Protein 5ZYQ (pdb70)

Solvent-accessible surface area: 15005 Å² total; per-residue (Å²): 175,34,49,37,92,0,67,45,140,145,77,147,107,59,71,104,14,61,32,91,119,25,43,120,7,92,103,0,22,68,58,0,109,128,37,95,5,57,5,73,15,0,10,44,0,0,21,11,0,44,84,46,58,80,36,129,39,0,25,90,0,0,37,8,3,95,141,51,8,37,74,123,44,206,84,47,66,96,26,37,1,32,2,12,4,4,0,0,7,13,15,9,45,43,1,106,145,54,192,74,120,107,72,59,113,89,25,44,53,72,0,55,104,6,2,61,89,0,33,158,61,59,113,145,17,53,52,0,14,10,2,48,0,15,36,7,46,50,150,51,134,97,43,104,87,0,31,64,30,0,89,86,0,26,111,106,34,78,83,26,6,15,0,4,1,0,24,0,8,2,14,13,60,106,141,77,36,186,20,0,8,57,58,0,28,74,0,0,123,35,2,25,49,7,35,9,45,0,4,2,0,0,0,3,0,1,22,41,41,107,104,93,97,36,0,107,52,0,1,40,23,0,36,124,79,49,75,138,9,98,13,0,92,63,0,46,67,20,52,138,109,149,162,114,110,102,59,12,55,134,39,23,59,108,49,1,17,9,68,21,36,31,10,27,87,44,36,25,172,80,70,118,123,71,133,33,62,95,40,2,87,99,0,21,147

GO terms:
  GO:0005737 cytoplasm (C, IDA)
  GO:0016020 membrane (C, IDA)
  GO:0034504 protein localization to nucleus (P, IMP)
  GO:0000993 RNA polymerase II complex binding (F, IDA)
  GO:0045638 negative regulation of myeloid cell differentiation (P, IDA)
  GO:0016593 Cdc73/Paf1 complex (C, IDA)
  GO:1902808 positive regulation of cell cycle G1/S phase transition (P, IMP)
  GO:0005654 nucleoplasm (C, TAS)
  GO:0005515 protein binding (F, IPI)
  GO:0001650 fibrillar center (C, IDA)
  GO:0005654 nucleoplasm (C, IDA)
  GO:0006368 transcription elongation by RNA polymerase II (P, IDA)
  GO:0005634 nucleus (C, IDA)
  GO:0045944 positive regulation of transcription by RNA polymerase II (P, IDA)
  GO:0005634 nucleus (C, EXP)
  GO:0031124 mRNA 3'-end processing (P, IMP)

Radius of gyration: 20.61 Å; Cα contacts (8 Å, |Δi|>4): 390; chains: 1; bounding box: 38×62×50 Å

B-factor: mean 55.19, std 25.37, range [14.89, 155.93]

Foldseek 3Di:
DDWDWFDAAPDPDTDIDDLVRHDDLVVVLVRCQNRLAALVRLQVSLLSCVVVVVNVSNLVSLVSCVPRHHQPDPPSLVSLLLSLLLNLQVLLVVLVPDDPPVSSVVSNVSSVVSLVVNCVRPVLDLLSLLSVLVNLVSDDVCLVVSLVSLVVSCVVVVLPLSSLLSNLLSCVVVPVLVSSLVSLLSSCQSAVQAALCSLLSNLLSCVSVPVLPVNLLSLVSSCVRPVVQVLSVVSNVCSVPAVSNVVSVPSQDSSSSDDRDSNNPPNRDHDVPDDRDVSSVVSND

Sequence (285 aa):
RGSIEIPLRDTDEVIELDFDQLPEGDEVISILKQEHTQLHIWIALALEYYKQGKTEEFVKLLEAARIDGNLDYRDHEKDQMTCLDTLAAYYVQQARKEKNKDNKKDLITQATLLYTMADKIIMYDQNHLLGRACFCLLEGDKMDQADAQFHFVLNQSPNNIPALLGKACISFNKKDYRGALAYYKKALRTNPGCPAEVRLGMGHCFVKLNKLEKARLAFSRALELNSKCVGALVGLAVLELNEKQHKHDLLTEPDLGVTIDLINPDTYRIDPNVLLDPADEKLLE

Structure (mmCIF, N/CA/C/O backbone):
data_5ZYQ
#
_entry.id   5ZYQ
#
_cell.length_a   82.415
_cell.length_b   82.415
_cell.length_c   145.660
_cell.angle_alpha   90.00
_cell.angle_beta   90.00
_cell.angle_gamma   120.00
#
_symmetry.space_group_name_H-M   'P 31 1 2'
#
loop_
_entity.id
_entity.type
_entity.pdbx_description
1 polymer 'RNA polymerase-associated protein CTR9 homolog,RNA polymerase II-associated factor 1 homolog'
2 water water
#
loop_
_atom_site.group_PDB
_atom_site.id
_atom_site.type_symbol
_atom_site.label_atom_id
_atom_site.label_alt_id
_atom_site.label_comp_id
_atom_site.label_asym_id
_atom_site.label_entity_id
_atom_site.label_seq_id
_atom_site.pdbx_PDB_ins_code
_atom_site.Cartn_x
_atom_site.Cartn_y
_atom_site.Cartn_z
_atom_site.occupancy
_atom_site.B_iso_or_equiv
_atom_site.auth_seq_id
_atom_site.auth_comp_id
_atom_site.auth_asym_id
_atom_site.auth_atom_id
_atom_site.pdbx_PDB_model_num
ATOM 1 N N . ARG A 1 3 ? 30.158 47.345 82.262 1.00 94.98 3 ARG A N 1
ATOM 2 C CA . ARG A 1 3 ? 28.968 46.506 82.121 1.00 98.47 3 ARG A CA 1
ATOM 3 C C . ARG A 1 3 ? 27.668 47.297 82.320 1.00 103.66 3 ARG A C 1
ATOM 4 O O . ARG A 1 3 ? 26.655 47.019 81.674 1.00 105.64 3 ARG A O 1
ATOM 12 N N . GLY A 1 4 ? 27.691 48.279 83.204 1.00 100.96 4 GLY A N 1
ATOM 13 C CA . GLY A 1 4 ? 26.557 49.165 83.399 1.00 87.53 4 GLY A CA 1
ATOM 14 C C . GLY A 1 4 ? 26.329 49.479 84.867 1.00 83.16 4 GLY A C 1
ATOM 15 O O . GLY A 1 4 ? 26.841 48.812 85.767 1.00 80.66 4 GLY A O 1
ATOM 16 N N . SER A 1 5 ? 25.537 50.525 85.111 1.00 79.09 5 SER A N 1
ATOM 17 C CA . SER A 1 5 ? 25.158 50.906 86.464 1.00 75.43 5 SER A CA 1
ATOM 18 C C . SER A 1 5 ? 23.755 51.508 86.438 1.00 73.69 5 SER A C 1
ATOM 19 O O . SER A 1 5 ? 23.208 51.820 85.375 1.00 67.79 5 SER A O 1
ATOM 22 N N . ILE A 1 6 ? 23.173 51.660 87.630 1.00 69.78 6 ILE A N 1
ATOM 23 C CA . ILE A 1 6 ? 21.836 52.219 87.796 1.00 67.42 6 ILE A CA 1
ATOM 24 C C . ILE A 1 6 ? 21.903 53.342 88.823 1.00 60.01 6 ILE A C 1
ATOM 25 O O . ILE A 1 6 ? 22.704 53.309 89.763 1.00 58.62 6 ILE A O 1
ATOM 30 N N . GLU A 1 7 ? 21.067 54.353 88.627 1.00 58.34 7 GLU A N 1
ATOM 31 C CA . GLU A 1 7 ? 20.994 55.484 89.536 1.00 64.44 7 GLU A CA 1
ATOM 32 C C . GLU A 1 7 ? 19.825 55.287 90.491 1.00 68.19 7 GLU A C 1
ATOM 33 O O . GLU A 1 7 ? 18.703 55.006 90.060 1.00 70.27 7 GLU A O 1
ATOM 39 N N . ILE A 1 8 ? 20.090 55.429 91.784 1.00 64.34 8 ILE A N 1
ATOM 40 C CA . ILE A 1 8 ? 19.040 55.369 92.796 1.00 49.15 8 ILE A CA 1
ATOM 41 C C . ILE A 1 8 ? 18.875 56.751 93.420 1.00 47.73 8 ILE A C 1
ATOM 42 O O . ILE A 1 8 ? 19.715 57.161 94.235 1.00 58.22 8 ILE A O 1
ATOM 47 N N . PRO A 1 9 ? 17.832 57.496 93.060 1.00 39.69 9 PRO A N 1
ATOM 48 C CA . PRO A 1 9 ? 17.606 58.806 93.681 1.00 47.53 9 PRO A CA 1
ATOM 49 C C . PRO A 1 9 ? 17.518 58.675 95.188 1.00 56.71 9 PRO A C 1
ATOM 50 O O . PRO A 1 9 ? 16.795 57.826 95.721 1.00 69.23 9 PRO A O 1
ATOM 54 N N . LEU A 1 10 ? 18.297 59.495 95.871 1.00 52.10 10 LEU A N 1
ATOM 55 C CA . LEU A 1 10 ? 18.194 59.588 97.311 1.00 49.60 10 LEU A CA 1
ATOM 56 C C . LEU A 1 10 ? 17.054 60.524 97.643 1.00 60.85 10 LEU A C 1
ATOM 57 O O . LEU A 1 10 ? 16.949 61.618 97.080 1.00 65.56 10 LEU A O 1
ATOM 62 N N . ARG A 1 11 ? 16.194 60.082 98.546 1.00 61.86 11 ARG A N 1
ATOM 63 C CA . ARG A 1 11 ? 14.960 60.797 98.825 1.00 57.16 11 ARG A CA 1
ATOM 64 C C . ARG A 1 11 ? 15.264 62.143 99.485 1.00 55.55 11 ARG A C 1
ATOM 65 O O . ARG A 1 11 ? 16.234 62.277 100.246 1.00 45.83 11 ARG A O 1
ATOM 73 N N . ASP A 1 12 ? 14.434 63.150 99.175 1.00 63.48 12 ASP A N 1
ATOM 74 C CA . ASP A 1 12 ? 14.557 64.504 99.745 1.00 75.31 12 ASP A CA 1
ATOM 75 C C . ASP A 1 12 ? 15.923 65.123 99.441 1.00 73.96 12 ASP A C 1
ATOM 76 O O . ASP A 1 12 ? 16.539 65.765 100.294 1.00 69.54 12 ASP A O 1
ATOM 81 N N . THR A 1 13 ? 16.402 64.928 98.214 1.00 79.58 13 THR A N 1
ATOM 82 C CA . THR A 1 13 ? 17.739 65.360 97.825 1.00 79.31 13 THR A CA 1
ATOM 83 C C . THR A 1 13 ? 17.764 65.511 96.312 1.00 84.73 13 THR A C 1
ATOM 84 O O . THR A 1 13 ? 16.860 65.056 95.606 1.00 84.14 13 THR A O 1
ATOM 88 N N . ASP A 1 14 ? 18.800 66.187 95.829 1.00 96.44 14 ASP A N 1
ATOM 89 C CA . ASP A 1 14 ? 19.144 66.217 94.420 1.00 102.63 14 ASP A CA 1
ATOM 90 C C . ASP A 1 14 ? 20.304 65.282 94.088 1.00 98.10 14 ASP A C 1
ATOM 91 O O . ASP A 1 14 ? 20.821 65.331 92.968 1.00 110.49 14 ASP A O 1
ATOM 96 N N . GLU A 1 15 ? 20.726 64.435 95.033 1.00 80.05 15 GLU A N 1
ATOM 97 C CA . GLU A 1 15 ? 21.787 63.466 94.795 1.00 64.74 15 GLU A CA 1
ATOM 98 C C . GLU A 1 15 ? 21.226 62.117 94.342 1.00 63.66 15 GLU A C 1
ATOM 99 O O . GLU A 1 15 ? 20.012 61.924 94.201 1.00 60.72 15 GLU A O 1
ATOM 105 N N . VAL A 1 16 ? 22.142 61.159 94.176 1.00 54.64 16 VAL A N 1
ATOM 106 C CA . VAL A 1 16 ? 21.859 59.833 93.631 1.00 51.02 16 VAL A CA 1
ATOM 107 C C . VAL A 1 16 ? 23.037 58.942 94.002 1.00 64.10 16 VAL A C 1
ATOM 108 O O . VAL A 1 16 ? 24.178 59.403 94.068 1.00 70.33 16 VAL A O 1
ATOM 112 N N . ILE A 1 17 ? 22.762 57.662 94.244 1.00 66.83 17 ILE A N 1
ATOM 113 C CA . ILE A 1 17 ? 23.809 56.668 94.457 1.00 70.63 17 ILE A CA 1
ATOM 114 C C . ILE A 1 17 ? 23.797 55.682 93.294 1.00 80.24 17 ILE A C 1
ATOM 115 O O . ILE A 1 17 ? 22.750 55.118 92.951 1.00 84.61 17 ILE A O 1
ATOM 120 N N . GLU A 1 18 ? 24.960 55.493 92.675 1.00 79.56 18 GLU A N 1
ATOM 121 C CA . GLU A 1 18 ? 25.109 54.572 91.558 1.00 81.31 18 GLU A CA 1
ATOM 122 C C . GLU A 1 18 ? 25.522 53.205 92.081 1.00 83.07 18 GLU A C 1
ATOM 123 O O . GLU A 1 18 ? 26.413 53.103 92.931 1.00 92.73 18 GLU A O 1
ATOM 129 N N . LEU A 1 19 ? 24.879 52.159 91.573 1.00 76.81 19 LEU A N 1
ATOM 130 C CA . LEU A 1 19 ? 25.292 50.787 91.835 1.00 72.24 19 LEU A CA 1
ATOM 131 C C . LEU A 1 19 ? 25.929 50.250 90.569 1.00 79.61 19 LEU A C 1
ATOM 132 O O . LEU A 1 19 ? 25.298 50.267 89.509 1.00 81.98 19 LEU A O 1
ATOM 137 N N . ASP A 1 20 ? 27.165 49.778 90.671 1.00 79.71 20 ASP A N 1
ATOM 138 C CA . ASP A 1 20 ? 27.816 49.202 89.507 1.00 85.57 20 ASP A CA 1
ATOM 139 C C . ASP A 1 20 ? 27.401 47.742 89.371 1.00 78.98 20 ASP A C 1
ATOM 140 O O . ASP A 1 20 ? 27.465 46.978 90.339 1.00 72.89 20 ASP A O 1
ATOM 145 N N . PHE A 1 21 ? 26.962 47.363 88.165 1.00 78.68 21 PHE A N 1
ATOM 146 C CA . PHE A 1 21 ? 26.411 46.024 87.959 1.00 80.45 21 PHE A CA 1
ATOM 147 C C . PHE A 1 21 ? 27.453 44.943 88.204 1.00 88.31 21 PHE A C 1
ATOM 148 O O . PHE A 1 21 ? 27.106 43.825 88.604 1.00 91.16 21 PHE A O 1
ATOM 156 N N . ASP A 1 22 ? 28.726 45.248 87.962 1.00 98.91 22 ASP A N 1
ATOM 157 C CA . ASP A 1 22 ? 29.801 44.325 88.299 1.00 100.85 22 ASP A CA 1
ATOM 158 C C . ASP A 1 22 ? 30.085 44.304 89.795 1.00 103.43 22 ASP A C 1
ATOM 159 O O . ASP A 1 22 ? 30.776 43.395 90.273 1.00 104.05 22 ASP A O 1
ATOM 164 N N . GLN A 1 23 ? 29.548 45.278 90.532 1.00 105.73 23 GLN A N 1
ATOM 165 C CA . GLN A 1 23 ? 29.702 45.417 91.977 1.00 106.83 23 GLN A CA 1
ATOM 166 C C . GLN A 1 23 ? 28.365 45.256 92.696 1.00 94.36 23 GLN A C 1
ATOM 167 O O . GLN A 1 23 ? 28.042 46.028 93.602 1.00 91.78 23 GLN A O 1
ATOM 173 N N . LEU A 1 24 ? 27.562 44.276 92.303 1.00 86.84 24 LEU A N 1
ATOM 174 C CA . LEU A 1 24 ? 26.193 44.221 92.818 1.00 80.28 24 LEU A CA 1
ATOM 175 C C . LEU A 1 24 ? 26.190 43.835 94.287 1.00 70.08 24 LEU A C 1
ATOM 176 O O . LEU A 1 24 ? 26.628 42.729 94.630 1.00 66.53 24 LEU A O 1
ATOM 181 N N . PRO A 1 25 ? 25.693 44.695 95.175 1.00 71.27 25 PRO A N 1
ATOM 182 C CA . PRO A 1 25 ? 25.721 44.405 96.617 1.00 63.09 25 PRO A CA 1
ATOM 183 C C . PRO A 1 25 ? 24.903 43.171 96.978 1.00 66.97 25 PRO A C 1
ATOM 184 O O . PRO A 1 25 ? 24.225 42.549 96.157 1.00 69.03 25 PRO A O 1
ATOM 188 N N . GLU A 1 26 ? 24.983 42.806 98.249 1.00 72.32 26 GLU A N 1
ATOM 189 C CA . GLU A 1 26 ? 24.152 41.719 98.724 1.00 75.34 26 GLU A CA 1
ATOM 190 C C . GLU A 1 26 ? 22.699 42.078 98.485 1.00 73.44 26 GLU A C 1
ATOM 191 O O . GLU A 1 26 ? 22.280 43.218 98.719 1.00 66.88 26 GLU A O 1
ATOM 197 N N . GLY A 1 27 ? 21.946 41.109 97.967 1.00 77.28 27 GLY A N 1
ATOM 198 C CA . GLY A 1 27 ? 20.553 41.367 97.652 1.00 68.19 27 GLY A CA 1
ATOM 199 C C . GLY A 1 27 ? 19.822 42.067 98.780 1.00 67.55 27 GLY A C 1
ATOM 200 O O . GLY A 1 27 ? 19.055 43.008 98.547 1.00 64.02 27 GLY A O 1
ATOM 201 N N . ASP A 1 28 ? 20.102 41.662 100.027 1.00 59.08 28 ASP A N 1
ATOM 202 C CA . ASP A 1 28 ? 19.325 42.156 101.158 1.00 48.07 28 ASP A CA 1
ATOM 203 C C . ASP A 1 28 ? 19.632 43.611 101.488 1.00 50.62 28 ASP A C 1
ATOM 204 O O . ASP A 1 28 ? 18.753 44.324 101.992 1.00 57.97 28 ASP A O 1
ATOM 209 N N . GLU A 1 29 ? 20.848 44.082 101.218 1.00 45.16 29 GLU A N 1
ATOM 210 C CA . GLU A 1 29 ? 21.129 45.479 101.521 1.00 51.24 29 GLU A CA 1
ATOM 211 C C . GLU A 1 29 ? 20.610 46.415 100.445 1.00 55.34 29 GLU A C 1
ATOM 212 O O . GLU A 1 29 ? 20.139 47.515 100.761 1.00 57.41 29 GLU A O 1
ATOM 218 N N . VAL A 1 30 ? 20.657 45.996 99.181 1.00 62.37 30 VAL A N 1
ATOM 219 C CA . VAL A 1 30 ? 20.002 46.764 98.122 1.00 51.79 30 VAL A CA 1
ATOM 220 C C . VAL A 1 30 ? 18.557 47.059 98.505 1.00 46.63 30 VAL A C 1
ATOM 221 O O . VAL A 1 30 ? 18.093 48.206 98.437 1.00 44.89 30 VAL A O 1
ATOM 225 N N . ILE A 1 31 ? 17.844 46.019 98.948 1.00 50.32 31 ILE A N 1
ATOM 226 C CA . ILE A 1 31 ? 16.425 46.126 99.291 1.00 40.84 31 ILE A CA 1
ATOM 227 C C . ILE A 1 31 ? 16.207 47.186 100.366 1.00 40.90 31 ILE A C 1
ATOM 228 O O . ILE A 1 31 ? 15.324 48.047 100.246 1.00 45.03 31 ILE A O 1
ATOM 233 N N . SER A 1 32 ? 17.009 47.138 101.438 1.00 43.34 32 SER A N 1
ATOM 234 C CA . SER A 1 32 ? 16.898 48.145 102.491 1.00 48.27 32 SER A CA 1
ATOM 235 C C . SER A 1 32 ? 17.223 49.541 101.980 1.00 51.76 32 SER A C 1
ATOM 236 O O . SER A 1 32 ? 16.698 50.532 102.503 1.00 49.14 32 SER A O 1
ATOM 239 N N . ILE A 1 33 ? 18.082 49.647 100.967 1.00 45.12 33 ILE A N 1
ATOM 240 C CA . ILE A 1 33 ? 18.351 50.953 100.371 1.00 42.35 33 ILE A CA 1
ATOM 241 C C . ILE A 1 33 ? 17.127 51.456 99.629 1.00 38.35 33 ILE A C 1
ATOM 242 O O . ILE A 1 33 ? 16.608 52.543 99.918 1.00 49.72 33 ILE A O 1
ATOM 247 N N . LEU A 1 34 ? 16.635 50.659 98.674 1.00 36.14 34 LEU A N 1
ATOM 248 C CA . LEU A 1 34 ? 15.436 51.046 97.935 1.00 34.99 34 LEU A CA 1
ATOM 249 C C . LEU A 1 34 ? 14.266 51.290 98.876 1.00 41.50 34 LEU A C 1
ATOM 250 O O . LEU A 1 34 ? 13.450 52.198 98.648 1.00 38.15 34 LEU A O 1
ATOM 255 N N . LYS A 1 35 ? 14.183 50.511 99.957 1.00 45.32 35 LYS A N 1
ATOM 256 C CA . LYS A 1 35 ? 13.137 50.759 100.937 1.00 44.89 35 LYS A CA 1
ATOM 257 C C . LYS A 1 35 ? 13.369 52.086 101.646 1.00 51.25 35 LYS A C 1
ATOM 258 O O . LYS A 1 35 ? 12.436 52.888 101.802 1.00 41.22 35 LYS A O 1
ATOM 264 N N . GLN A 1 36 ? 14.617 52.339 102.069 1.00 52.35 36 GLN A N 1
ATOM 265 C CA . GLN A 1 36 ? 14.930 53.572 102.796 1.00 50.12 36 GLN A CA 1
ATOM 266 C C . GLN A 1 36 ? 14.678 54.804 101.935 1.00 52.17 36 GLN A C 1
ATOM 267 O O . GLN A 1 36 ? 14.125 55.805 102.413 1.00 49.72 36 GLN A O 1
ATOM 273 N N . GLU A 1 37 ? 15.058 54.749 100.659 1.00 41.71 37 GLU A N 1
ATOM 274 C CA . GLU A 1 37 ? 14.909 55.903 99.787 1.00 42.36 37 GLU A CA 1
ATOM 275 C C . GLU A 1 37 ? 13.595 55.894 99.036 1.00 38.31 37 GLU A C 1
ATOM 276 O O . GLU A 1 37 ? 13.448 56.663 98.077 1.00 45.17 37 GLU A O 1
ATOM 282 N N . HIS A 1 38 ? 12.644 55.050 99.454 1.00 32.90 38 HIS A N 1
ATOM 283 C CA . HIS A 1 38 ? 11.308 54.980 98.851 1.00 37.94 38 HIS A CA 1
ATOM 284 C C . HIS A 1 38 ? 11.378 54.947 97.330 1.00 39.84 38 HIS A C 1
ATOM 285 O O . HIS A 1 38 ? 10.707 55.719 96.644 1.00 30.41 38 HIS A O 1
ATOM 292 N N . THR A 1 39 ? 12.222 54.065 96.807 1.00 25.47 39 THR A N 1
ATOM 293 C CA . THR A 1 39 ? 12.493 54.063 95.376 1.00 34.42 39 THR A CA 1
ATOM 294 C C . THR A 1 39 ? 11.277 53.602 94.575 1.00 39.75 39 THR A C 1
ATOM 295 O O . THR A 1 39 ? 10.560 52.672 94.970 1.00 36.55 39 THR A O 1
ATOM 299 N N . GLN A 1 40 ? 11.041 54.270 93.447 1.00 32.45 40 GLN A N 1
ATOM 300 C CA . GLN A 1 40 ? 9.905 53.918 92.610 1.00 34.30 40 GLN A CA 1
ATOM 301 C C . GLN A 1 40 ? 10.055 52.503 92.088 1.00 25.13 40 GLN A C 1
ATOM 302 O O . GLN A 1 40 ? 11.168 51.996 91.917 1.00 31.23 40 GLN A O 1
ATOM 308 N N . LEU A 1 41 ? 8.906 51.859 91.859 1.00 30.84 41 LEU A N 1
ATOM 309 C CA . LEU A 1 41 ? 8.896 50.443 91.496 1.00 26.02 41 LEU A CA 1
ATOM 310 C C . LEU A 1 41 ? 9.779 50.159 90.287 1.00 29.98 41 LEU A C 1
ATOM 311 O O . LEU A 1 41 ? 10.495 49.149 90.258 1.00 29.59 41 LEU A O 1
ATOM 316 N N . HIS A 1 42 ? 9.768 51.049 89.289 1.00 27.63 42 HIS A N 1
ATOM 317 C CA . HIS A 1 42 ? 10.477 50.745 88.044 1.00 30.97 42 HIS A CA 1
ATOM 318 C C . HIS A 1 42 ? 11.966 50.520 88.282 1.00 32.84 42 HIS A C 1
ATOM 319 O O . HIS A 1 42 ? 12.592 49.706 87.587 1.00 34.72 42 HIS A O 1
ATOM 326 N N . ILE A 1 43 ? 12.545 51.176 89.291 1.00 28.19 43 ILE A N 1
ATOM 327 C CA . ILE A 1 43 ? 13.956 50.931 89.582 1.00 35.36 43 ILE A CA 1
ATOM 328 C C . ILE A 1 43 ? 14.155 49.560 90.229 1.00 33.66 43 ILE A C 1
ATOM 329 O O . ILE A 1 43 ? 15.054 48.813 89.830 1.00 34.97 43 ILE A O 1
ATOM 334 N N . TRP A 1 44 ? 13.308 49.187 91.204 1.00 31.15 44 TRP A N 1
ATOM 335 C CA . TRP A 1 44 ? 13.387 47.841 91.777 1.00 31.49 44 TRP A CA 1
ATOM 336 C C . TRP A 1 44 ? 13.428 46.785 90.680 1.00 39.38 44 TRP A C 1
ATOM 337 O O . TRP A 1 44 ? 14.228 45.841 90.734 1.00 46.44 44 TRP A O 1
ATOM 348 N N . ILE A 1 45 ? 12.556 46.925 89.675 1.00 38.91 45 ILE A N 1
ATOM 349 C CA . ILE A 1 45 ? 12.466 45.922 88.612 1.00 30.47 45 ILE A CA 1
ATOM 350 C C . ILE A 1 45 ? 13.747 45.887 87.797 1.00 34.63 45 ILE A C 1
ATOM 351 O O . ILE A 1 45 ? 14.236 44.807 87.422 1.00 35.95 45 ILE A O 1
ATOM 356 N N . ALA A 1 46 ? 14.311 47.067 87.508 1.00 26.76 46 ALA A N 1
ATOM 357 C CA . ALA A 1 46 ? 15.545 47.124 86.733 1.00 30.16 46 ALA A CA 1
ATOM 358 C C . ALA A 1 46 ? 16.658 46.382 87.452 1.00 40.45 46 ALA A C 1
ATOM 359 O O . ALA A 1 46 ? 17.332 45.516 86.875 1.00 45.57 46 ALA A O 1
ATOM 361 N N . LEU A 1 47 ? 16.835 46.680 88.734 1.00 40.97 47 LEU A N 1
ATOM 362 C CA . LEU A 1 47 ? 17.845 45.975 89.509 1.00 44.10 47 LEU A CA 1
ATOM 363 C C . LEU A 1 47 ? 17.597 44.472 89.515 1.00 52.42 47 LEU A C 1
ATOM 364 O O . LEU A 1 47 ? 18.538 43.676 89.373 1.00 55.25 47 LEU A O 1
ATOM 369 N N . ALA A 1 48 ? 16.333 44.065 89.675 1.00 49.83 48 ALA A N 1
ATOM 370 C CA . ALA A 1 48 ? 16.040 42.642 89.802 1.00 39.46 48 ALA A CA 1
ATOM 371 C C . ALA A 1 48 ? 16.392 41.898 88.525 1.00 38.26 48 ALA A C 1
ATOM 372 O O . ALA A 1 48 ? 16.989 40.815 88.573 1.00 41.36 48 ALA A O 1
ATOM 374 N N . LEU A 1 49 ? 16.063 42.480 87.368 1.00 35.63 49 LEU A N 1
ATOM 375 C CA . LEU A 1 49 ? 16.377 41.814 86.106 1.00 39.43 49 LEU A CA 1
ATOM 376 C C . LEU A 1 49 ? 17.884 41.692 85.906 1.00 43.09 49 LEU A C 1
ATOM 377 O O . LEU A 1 49 ? 18.372 40.684 85.371 1.00 44.09 49 LEU A O 1
ATOM 382 N N . GLU A 1 50 ? 18.637 42.703 86.343 1.00 41.55 50 GLU A N 1
ATOM 383 C CA . GLU A 1 50 ? 20.094 42.636 86.263 1.00 45.54 50 GLU A CA 1
ATOM 384 C C . GLU A 1 50 ? 20.636 41.472 87.083 1.00 49.12 50 GLU A C 1
ATOM 385 O O . GLU A 1 50 ? 21.489 40.710 86.616 1.00 56.46 50 GLU A O 1
ATOM 391 N N . TYR A 1 51 ? 20.138 41.305 88.308 1.00 54.04 51 TYR A N 1
ATOM 392 C CA . TYR A 1 51 ? 20.499 40.118 89.075 1.00 56.15 51 TYR A CA 1
ATOM 393 C C . TYR A 1 51 ? 20.132 38.843 88.323 1.00 56.08 51 TYR A C 1
ATOM 394 O O . TYR A 1 51 ? 20.898 37.868 88.321 1.00 60.43 51 TYR A O 1
ATOM 403 N N . TYR A 1 52 ? 18.956 38.822 87.694 1.00 56.85 52 TYR A N 1
ATOM 404 C CA . TYR A 1 52 ? 18.567 37.648 86.922 1.00 51.38 52 TYR A CA 1
ATOM 405 C C . TYR A 1 52 ? 19.592 37.371 85.830 1.00 52.09 52 TYR A C 1
ATOM 406 O O . TYR A 1 52 ? 20.070 36.239 85.687 1.00 55.44 52 TYR A O 1
ATOM 415 N N . LYS A 1 53 ? 19.984 38.413 85.089 1.00 41.48 53 LYS A N 1
ATOM 416 C CA . LYS A 1 53 ? 20.964 38.244 84.020 1.00 39.67 53 LYS A CA 1
ATOM 417 C C . LYS A 1 53 ? 22.302 37.751 84.556 1.00 63.58 53 LYS A C 1
ATOM 418 O O . LYS A 1 53 ? 22.916 36.846 83.973 1.00 74.08 53 LYS A O 1
ATOM 424 N N . GLN A 1 54 ? 22.758 38.299 85.684 1.00 65.14 54 GLN A N 1
ATOM 425 C CA . GLN A 1 54 ? 24.017 37.833 86.257 1.00 56.04 54 GLN A CA 1
ATOM 426 C C . GLN A 1 54 ? 23.859 36.489 86.941 1.00 54.68 54 GLN A C 1
ATOM 427 O O . GLN A 1 54 ? 24.697 36.124 87.766 1.00 68.62 54 GLN A O 1
ATOM 433 N N . GLY A 1 55 ? 22.797 35.748 86.623 1.00 54.65 55 GLY A N 1
ATOM 434 C CA . GLY A 1 55 ? 22.567 34.457 87.248 1.00 52.35 55 GLY A CA 1
ATOM 435 C C . GLY A 1 55 ? 22.264 34.492 88.732 1.00 57.89 55 GLY A C 1
ATOM 436 O O . GLY A 1 55 ? 22.132 33.421 89.337 1.00 59.73 55 GLY A O 1
ATOM 437 N N . LYS A 1 56 ? 22.142 35.682 89.339 1.00 60.51 56 LYS A N 1
ATOM 438 C CA . LYS A 1 56 ? 21.874 35.814 90.774 1.00 63.10 56 LYS A CA 1
ATOM 439 C C . LYS A 1 56 ? 20.362 35.766 90.986 1.00 61.72 56 LYS A C 1
ATOM 440 O O . LYS A 1 56 ? 19.689 36.780 91.185 1.00 56.72 56 LYS A O 1
ATOM 446 N N . THR A 1 57 ? 19.834 34.541 90.987 1.00 59.02 57 THR A N 1
ATOM 447 C CA . THR A 1 57 ? 18.399 34.337 90.836 1.00 54.37 57 THR A CA 1
ATOM 448 C C . THR A 1 57 ? 17.623 34.654 92.116 1.00 55.67 57 THR A C 1
ATOM 449 O O . THR A 1 57 ? 16.613 35.373 92.066 1.00 45.40 57 THR A O 1
ATOM 453 N N . GLU A 1 58 ? 18.070 34.142 93.273 1.00 45.86 58 GLU A N 1
ATOM 454 C CA . GLU A 1 58 ? 17.343 34.429 94.511 1.00 47.17 58 GLU A CA 1
ATOM 455 C C . GLU A 1 58 ? 17.385 35.909 94.862 1.00 45.02 58 GLU A C 1
ATOM 456 O O . GLU A 1 58 ? 16.466 36.421 95.515 1.00 41.29 58 GLU A O 1
ATOM 462 N N . GLU A 1 5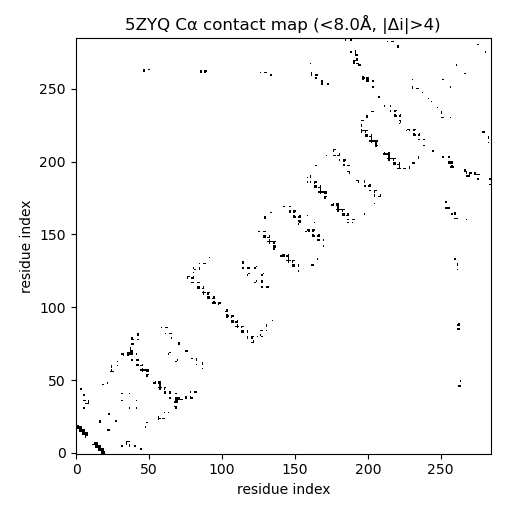9 ? 18.438 36.614 94.448 1.00 49.25 59 GLU A N 1
ATOM 463 C CA . GLU A 1 59 ? 18.431 38.061 94.604 1.00 48.58 59 GLU A CA 1
ATOM 464 C C . GLU A 1 59 ? 17.328 38.674 93.753 1.00 56.14 59 GLU A C 1
ATOM 465 O O . GLU A 1 59 ? 16.639 39.609 94.182 1.00 58.87 59 GLU A O 1
ATOM 471 N N . PHE A 1 60 ? 17.124 38.125 92.553 1.00 56.28 60 PHE A N 1
ATOM 472 C CA . PHE A 1 60 ? 16.090 38.620 91.654 1.00 42.42 60 PHE A CA 1
ATOM 473 C C . PHE A 1 60 ? 14.708 38.394 92.248 1.00 40.20 60 PHE A C 1
ATOM 474 O O . PHE A 1 60 ? 13.879 39.313 92.285 1.00 41.70 60 PHE A O 1
ATOM 482 N N . VAL A 1 61 ? 14.458 37.178 92.751 1.00 36.70 61 VAL A N 1
ATOM 483 C CA . VAL A 1 61 ? 13.159 36.845 93.342 1.00 39.68 61 VAL A CA 1
ATOM 484 C C . VAL A 1 61 ? 12.867 37.764 94.516 1.00 45.23 61 VAL A C 1
ATOM 485 O O . VAL A 1 61 ? 11.777 38.353 94.629 1.00 37.68 61 VAL A O 1
ATOM 489 N N . LYS A 1 62 ? 13.840 37.878 95.424 1.00 41.78 62 LYS A N 1
ATOM 490 C CA . LYS A 1 62 ? 13.593 38.589 96.664 1.00 42.29 62 LYS A CA 1
ATOM 491 C C . LYS A 1 62 ? 13.443 40.088 96.413 1.00 40.52 62 LYS A C 1
ATOM 492 O O . LYS A 1 62 ? 12.634 40.746 97.072 1.00 45.49 62 LYS A O 1
ATOM 498 N N . LEU A 1 63 ? 14.164 40.641 95.441 1.00 35.87 63 LEU A N 1
ATOM 499 C CA . LEU A 1 63 ? 13.947 42.038 95.087 1.00 36.76 63 LEU A CA 1
ATOM 500 C C . LEU A 1 63 ? 12.493 42.290 94.693 1.00 33.52 63 LEU A C 1
ATOM 501 O O . LEU A 1 63 ? 11.836 43.194 95.227 1.00 39.48 63 LEU A O 1
ATOM 506 N N . LEU A 1 64 ? 11.966 41.488 93.763 1.00 33.04 64 LEU A N 1
ATOM 507 C CA . LEU A 1 64 ? 10.630 41.759 93.225 1.00 36.80 64 LEU A CA 1
ATOM 508 C C . LEU A 1 64 ? 9.522 41.442 94.221 1.00 35.07 64 LEU A C 1
ATOM 509 O O . L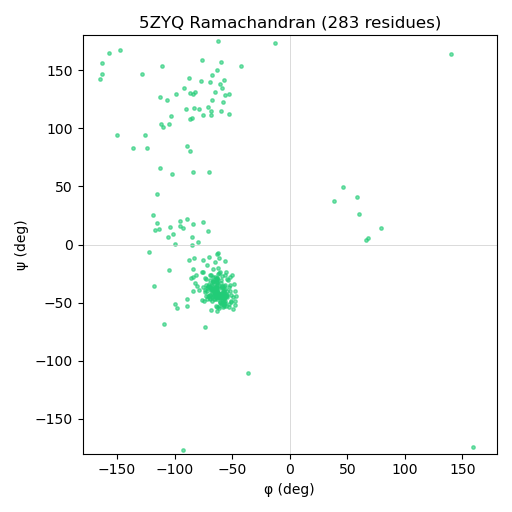EU A 1 64 ? 8.481 42.105 94.215 1.00 24.94 64 LEU A O 1
ATOM 514 N N . GLU A 1 65 ? 9.690 40.408 95.046 1.00 36.05 65 GLU A N 1
ATOM 515 C CA . GLU A 1 65 ? 8.699 40.194 96.092 1.00 26.40 65 GLU A CA 1
ATOM 516 C C . GLU A 1 65 ? 8.686 41.362 97.063 1.00 26.23 65 GLU A C 1
ATOM 517 O O . GLU A 1 65 ? 7.616 41.811 97.494 1.00 31.03 65 GLU A O 1
ATOM 523 N N . ALA A 1 66 ? 9.870 41.880 97.406 1.00 29.38 66 ALA A N 1
ATOM 524 C CA . ALA A 1 66 ? 9.955 43.043 98.278 1.00 27.45 66 ALA A CA 1
ATOM 525 C C . ALA A 1 66 ? 9.325 44.267 97.622 1.00 25.70 66 ALA A C 1
ATOM 526 O O . ALA A 1 66 ? 8.648 45.060 98.289 1.00 47.75 66 ALA A O 1
ATOM 528 N N . ALA A 1 67 ? 9.513 44.423 96.306 1.00 39.00 67 ALA A N 1
ATOM 529 C CA . ALA A 1 67 ? 8.964 45.580 95.597 1.00 27.98 67 ALA A CA 1
ATOM 530 C C . ALA A 1 67 ? 7.447 45.620 95.645 1.00 29.85 67 ALA A C 1
ATOM 531 O O . ALA A 1 67 ? 6.861 46.705 95.562 1.00 20.91 67 ALA A O 1
ATOM 533 N N . ARG A 1 68 ? 6.799 44.463 95.806 1.00 27.96 68 ARG A N 1
ATOM 534 C CA . ARG A 1 68 ? 5.347 44.440 95.908 1.00 27.45 68 ARG A CA 1
ATOM 535 C C . ARG A 1 68 ? 4.854 45.120 97.165 1.00 28.25 68 ARG A C 1
ATOM 536 O O . ARG A 1 68 ? 3.680 45.502 97.207 1.00 28.75 68 ARG A O 1
ATOM 544 N N . ILE A 1 69 ? 5.703 45.254 98.186 1.00 37.75 69 ILE A N 1
ATOM 545 C CA . ILE A 1 69 ? 5.353 45.943 99.430 1.00 36.09 69 ILE A CA 1
ATOM 546 C C . ILE A 1 69 ? 5.898 47.362 99.467 1.00 29.04 69 ILE A C 1
ATOM 547 O O . ILE A 1 69 ? 5.166 48.299 99.772 1.00 28.66 69 ILE A O 1
ATOM 552 N N . ASP A 1 70 ? 7.191 47.554 99.208 1.00 31.56 70 ASP A N 1
ATOM 553 C CA . ASP A 1 70 ? 7.783 48.881 99.355 1.00 34.32 70 ASP A CA 1
ATOM 554 C C . ASP A 1 70 ? 8.248 49.504 98.045 1.00 39.30 70 ASP A C 1
ATOM 555 O O . ASP A 1 70 ? 8.974 50.504 98.074 1.00 45.19 70 ASP A O 1
ATOM 560 N N . GLY A 1 71 ? 7.853 48.961 96.901 1.00 32.53 71 GLY A N 1
ATOM 561 C CA . GLY A 1 71 ? 8.120 49.683 95.672 1.00 27.11 71 GLY A CA 1
ATOM 562 C C . GLY A 1 71 ? 7.160 50.846 95.527 1.00 19.86 71 GLY A C 1
ATOM 563 O O . GLY A 1 71 ? 5.964 50.635 95.323 1.00 42.93 71 GLY A O 1
ATOM 564 N N . ASN A 1 72 ? 7.664 52.074 95.628 1.00 23.17 72 ASN A N 1
ATOM 565 C CA . ASN A 1 72 ? 6.819 53.260 95.520 1.00 22.83 72 ASN A CA 1
ATOM 566 C C . ASN A 1 72 ? 6.115 53.335 94.161 1.00 32.91 72 ASN A C 1
ATOM 567 O O . ASN A 1 72 ? 6.712 53.074 93.101 1.00 30.84 72 ASN A O 1
ATOM 572 N N . LEU A 1 73 ? 4.838 53.724 94.200 1.00 35.39 73 LEU A N 1
ATOM 573 C CA . LEU A 1 73 ? 3.967 53.804 93.029 1.00 29.78 73 LEU A CA 1
ATOM 574 C C . LEU A 1 73 ? 3.532 55.236 92.727 1.00 33.36 73 LEU A C 1
ATOM 575 O O . LEU A 1 73 ? 2.536 55.453 92.032 1.00 36.25 73 LEU A O 1
ATOM 580 N N . ASP A 1 74 ? 4.235 56.221 93.264 1.00 34.66 74 ASP A N 1
ATOM 581 C CA . ASP A 1 74 ? 3.833 57.612 93.108 1.00 43.04 74 ASP A CA 1
ATOM 582 C C . ASP A 1 74 ? 4.339 58.200 91.789 1.00 44.62 74 ASP A C 1
ATOM 583 O O . ASP A 1 74 ? 5.104 59.163 91.753 1.00 52.24 74 ASP A O 1
ATOM 588 N N . TYR A 1 75 ? 3.871 57.616 90.689 1.00 26.61 75 TYR A N 1
ATOM 589 C CA . TYR A 1 75 ? 4.248 58.133 89.386 1.00 29.13 75 TYR A CA 1
ATOM 590 C C . TYR A 1 75 ? 3.308 57.608 88.304 1.00 46.59 75 TYR A C 1
ATOM 591 O O . TYR A 1 75 ? 2.656 56.564 88.449 1.00 43.89 75 TYR A O 1
ATOM 600 N N . ARG A 1 76 ? 3.251 58.373 87.215 1.00 41.04 76 ARG A N 1
ATOM 601 C CA . ARG A 1 76 ? 2.422 58.034 86.071 1.00 37.80 76 ARG A CA 1
ATOM 602 C C . ARG A 1 76 ? 2.917 56.744 85.430 1.00 37.15 76 ARG A C 1
ATOM 603 O O . ARG A 1 76 ? 4.120 56.585 85.191 1.00 31.54 76 ARG A O 1
ATOM 611 N N . ASP A 1 77 ? 1.988 55.819 85.170 1.00 23.69 77 ASP A N 1
ATOM 612 C CA . ASP A 1 77 ? 2.249 54.533 84.526 1.00 41.27 77 ASP A CA 1
ATOM 613 C C . ASP A 1 77 ? 2.836 53.491 85.471 1.00 33.59 77 ASP A C 1
ATOM 614 O O . ASP A 1 77 ? 3.312 52.446 85.000 1.00 25.91 77 ASP A O 1
ATOM 619 N N . HIS A 1 78 ? 2.783 53.732 86.787 1.00 23.33 78 HIS A N 1
ATOM 620 C CA . HIS A 1 78 ? 3.152 52.712 87.770 1.00 24.22 78 HIS A CA 1
ATOM 621 C C . HIS A 1 78 ? 2.394 51.410 87.549 1.00 24.11 78 HIS A C 1
ATOM 622 O O . HIS A 1 78 ? 2.911 50.329 87.878 1.00 23.33 78 HIS A O 1
ATOM 629 N N . GLU A 1 79 ? 1.162 51.483 87.022 1.00 16.21 79 GLU A N 1
ATOM 630 C CA . GLU A 1 79 ? 0.398 50.253 86.823 1.00 20.09 79 GLU A CA 1
ATOM 631 C C . GLU A 1 79 ? 1.154 49.301 85.917 1.00 24.64 79 GLU A C 1
ATOM 632 O O . GLU A 1 79 ? 1.233 48.096 86.184 1.00 31.76 79 GLU A O 1
ATOM 638 N N . LYS A 1 80 ? 1.733 49.832 84.849 1.00 21.32 80 LYS A N 1
ATOM 639 C CA . LYS A 1 80 ? 2.411 48.978 83.897 1.00 27.24 80 LYS A CA 1
ATOM 640 C C . LYS A 1 80 ? 3.592 48.280 84.559 1.00 27.51 80 LYS A C 1
ATOM 641 O O . LYS A 1 80 ? 3.888 47.108 84.251 1.00 20.01 80 LYS A O 1
ATOM 647 N N . ASP A 1 81 ? 4.221 48.957 85.528 1.00 20.94 81 ASP A N 1
ATOM 648 C CA . ASP A 1 81 ? 5.300 48.346 86.301 1.00 25.79 81 ASP A CA 1
ATOM 649 C C . ASP A 1 81 ? 4.788 47.312 87.292 1.00 24.25 81 ASP A C 1
ATOM 650 O O . ASP A 1 81 ? 5.514 46.371 87.635 1.00 34.52 81 ASP A O 1
ATOM 655 N N . GLN A 1 82 ? 3.562 47.468 87.784 1.00 24.48 82 GLN A N 1
ATOM 656 C CA . GLN A 1 82 ? 3.023 46.423 88.636 1.00 21.69 82 GLN A CA 1
ATOM 657 C C . GLN A 1 82 ? 2.778 45.178 87.812 1.00 21.66 82 GLN A C 1
ATOM 658 O O . GLN A 1 82 ? 3.052 44.061 88.271 1.00 27.89 82 GLN A O 1
ATOM 664 N N . MET A 1 83 ? 2.304 45.348 86.566 1.00 24.02 83 MET A N 1
ATOM 665 C CA . MET A 1 83 ? 2.145 44.196 85.674 1.00 21.84 83 MET A CA 1
ATOM 666 C C . MET A 1 83 ? 3.475 43.510 85.414 1.00 25.52 83 MET A C 1
ATOM 667 O O . MET A 1 83 ? 3.579 42.278 85.519 1.00 28.11 83 MET A O 1
ATOM 672 N N . THR A 1 84 ? 4.502 44.282 85.047 1.00 26.47 84 THR A N 1
ATOM 673 C CA . THR A 1 84 ? 5.821 43.684 84.870 1.00 18.44 84 THR A CA 1
ATOM 674 C C . THR A 1 84 ? 6.263 42.915 86.124 1.00 37.04 84 THR A C 1
ATOM 675 O O . THR A 1 84 ? 6.799 41.798 86.028 1.00 23.64 84 THR A O 1
ATOM 679 N N . CYS A 1 85 ? 6.039 43.499 87.314 1.00 27.59 85 CYS A N 1
ATOM 680 C CA . CYS A 1 85 ? 6.516 42.868 88.540 1.00 24.48 85 CYS A CA 1
ATOM 681 C C . CYS A 1 85 ? 5.771 41.567 88.812 1.00 24.74 85 CYS A C 1
ATOM 682 O O . CYS A 1 85 ? 6.394 40.534 89.076 1.00 31.57 85 CYS A O 1
ATOM 685 N N . LEU A 1 86 ? 4.434 41.593 88.743 1.00 29.43 86 LEU A N 1
ATOM 686 C CA . LEU A 1 86 ? 3.651 40.393 89.041 1.00 19.42 86 LEU A CA 1
ATOM 687 C C . LEU A 1 86 ? 3.826 39.328 87.970 1.00 24.97 86 LEU A C 1
ATOM 688 O O . LEU A 1 86 ? 4.061 38.158 88.295 1.00 28.92 86 LEU A O 1
ATOM 693 N N . ASP A 1 87 ? 3.737 39.711 86.683 1.00 24.31 87 ASP A N 1
ATOM 694 C CA . ASP A 1 87 ? 3.873 38.719 85.612 1.00 23.78 87 ASP A CA 1
ATOM 695 C C . ASP A 1 87 ? 5.287 38.134 85.539 1.00 23.15 87 ASP A C 1
ATOM 696 O O . ASP A 1 87 ? 5.454 36.965 85.178 1.00 22.12 87 ASP A O 1
ATOM 701 N N . THR A 1 88 ? 6.314 38.911 85.889 1.00 21.32 88 THR A N 1
ATOM 702 C CA . THR A 1 88 ? 7.653 38.335 85.911 1.00 22.86 88 THR A CA 1
ATOM 703 C C . THR A 1 88 ? 7.865 37.430 87.119 1.00 32.96 88 THR A C 1
ATOM 704 O O . THR A 1 88 ? 8.528 36.394 87.007 1.00 32.66 88 THR A O 1
ATOM 708 N N . LEU A 1 89 ? 7.311 37.773 88.278 1.00 38.89 89 LEU A N 1
ATOM 709 C CA . LEU A 1 89 ? 7.314 36.806 89.373 1.00 32.45 89 LEU A CA 1
ATOM 710 C C . LEU A 1 89 ? 6.632 35.509 88.940 1.00 35.12 89 LEU A C 1
ATOM 711 O O . LEU A 1 89 ? 7.216 34.423 89.042 1.00 33.85 89 LEU A O 1
ATOM 716 N N . ALA A 1 90 ? 5.402 35.618 88.419 1.00 31.28 90 ALA A N 1
ATOM 717 C CA . ALA A 1 90 ? 4.630 34.448 88.006 1.00 28.88 90 ALA A CA 1
ATOM 718 C C . ALA A 1 90 ? 5.396 33.610 86.999 1.00 33.06 90 ALA A C 1
ATOM 719 O O . ALA A 1 90 ? 5.440 32.378 87.097 1.00 29.28 90 ALA A O 1
ATOM 721 N N . ALA A 1 91 ? 5.999 34.270 86.014 1.00 26.45 91 ALA A N 1
ATOM 722 C CA . ALA A 1 91 ? 6.680 33.543 84.957 1.00 33.78 91 ALA A CA 1
ATOM 723 C C . ALA A 1 91 ? 7.859 32.778 85.526 1.00 28.73 91 ALA A C 1
ATOM 724 O O . ALA A 1 91 ? 8.141 31.647 85.118 1.00 40.83 91 ALA A O 1
ATOM 726 N N . TYR A 1 92 ? 8.544 33.378 86.489 1.00 32.41 92 TYR A N 1
ATOM 727 C CA . TYR A 1 92 ? 9.685 32.719 87.104 1.00 34.41 92 TYR A CA 1
ATOM 728 C C . TYR A 1 92 ? 9.251 31.487 87.879 1.00 37.75 92 TYR A C 1
ATOM 729 O O . TYR A 1 92 ? 9.869 30.422 87.758 1.00 40.64 92 TYR A O 1
ATOM 738 N N . TYR A 1 93 ? 8.203 31.619 88.701 1.00 29.35 93 TYR A N 1
ATOM 739 C CA . TYR A 1 93 ? 7.718 3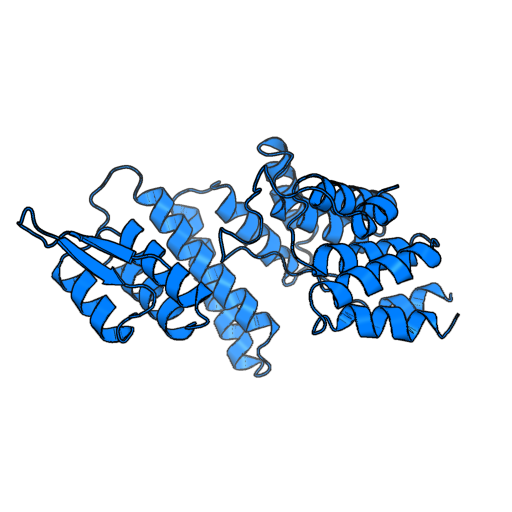0.472 89.459 1.00 30.20 93 TYR A CA 1
ATOM 740 C C . TYR A 1 93 ? 7.320 29.328 88.535 1.00 43.06 93 TYR A C 1
ATOM 741 O O . TYR A 1 93 ? 7.584 28.156 88.835 1.00 47.23 93 TYR A O 1
ATOM 750 N N . VAL A 1 94 ? 6.706 29.650 87.396 1.00 35.13 94 VAL A N 1
ATOM 751 C CA . VAL A 1 94 ? 6.383 28.620 86.415 1.00 37.53 94 VAL A CA 1
ATOM 752 C C . VAL A 1 94 ? 7.649 27.904 85.967 1.00 36.84 94 VAL A C 1
ATOM 753 O O . VAL A 1 94 ? 7.690 26.670 85.900 1.00 44.91 94 VAL A O 1
ATOM 757 N N . GLN A 1 95 ? 8.714 28.660 85.674 1.00 33.37 95 GLN A N 1
ATOM 758 C CA . GLN A 1 95 ? 9.921 28.004 85.167 1.00 40.87 95 GLN A CA 1
ATOM 759 C C . GLN A 1 95 ? 10.602 27.161 86.244 1.00 42.15 95 GLN A C 1
ATOM 760 O O . GLN A 1 95 ? 11.247 26.154 85.924 1.00 56.39 95 GLN A O 1
ATOM 766 N N . GLN A 1 96 ? 10.485 27.561 87.514 1.00 35.47 96 GLN A N 1
ATOM 767 C CA . GLN A 1 96 ? 10.939 26.703 88.602 1.00 49.48 96 GLN A CA 1
ATOM 768 C C . GLN A 1 96 ? 10.059 25.473 88.717 1.00 50.79 96 GLN A C 1
ATOM 769 O O . GLN A 1 96 ? 10.537 24.388 89.067 1.00 45.51 96 GLN A O 1
ATOM 775 N N . ALA A 1 97 ? 8.769 25.641 88.437 1.00 50.79 97 ALA A N 1
ATOM 776 C CA . ALA A 1 97 ? 7.827 24.542 88.567 1.00 53.09 97 ALA A CA 1
ATOM 777 C C . ALA A 1 97 ? 8.152 23.420 87.593 1.00 58.76 97 ALA A C 1
ATOM 778 O O . ALA A 1 97 ? 8.118 22.238 87.964 1.00 62.09 97 ALA A O 1
ATOM 780 N N . ARG A 1 98 ? 8.467 23.773 86.339 1.00 48.60 98 ARG A N 1
ATOM 781 C CA . ARG A 1 98 ? 8.843 22.767 85.353 1.00 61.26 98 ARG A CA 1
ATOM 782 C C . ARG A 1 98 ? 10.021 21.928 85.845 1.00 72.93 98 ARG A C 1
ATOM 783 O O . ARG A 1 98 ? 9.962 20.694 85.830 1.00 74.59 98 ARG A O 1
ATOM 791 N N . LYS A 1 99 ? 11.077 22.581 86.343 1.00 72.69 99 LYS A N 1
ATOM 792 C CA . LYS A 1 99 ? 12.280 21.878 86.781 1.00 60.29 99 LYS A CA 1
ATOM 793 C C . LYS A 1 99 ? 12.133 21.166 88.120 1.00 67.96 99 LYS A C 1
ATOM 794 O O . LYS A 1 99 ? 12.895 20.232 88.388 1.00 79.99 99 LYS A O 1
ATOM 800 N N . GLU A 1 100 ? 11.217 21.586 88.986 1.00 67.17 100 GLU A N 1
ATOM 801 C CA . GLU A 1 100 ? 11.223 21.053 90.346 1.00 73.94 100 GLU A CA 1
ATOM 802 C C . GLU A 1 100 ? 10.627 19.645 90.387 1.00 74.41 100 GLU A C 1
ATOM 803 O O . GLU A 1 100 ? 9.654 19.341 89.688 1.00 66.80 100 GLU A O 1
ATOM 809 N N . LYS A 1 101 ? 11.238 18.774 91.199 1.00 83.58 101 LYS A N 1
ATOM 810 C CA . LYS A 1 101 ? 10.875 17.359 91.229 1.00 83.40 101 LYS A CA 1
ATOM 811 C C . LYS A 1 101 ? 10.062 16.953 92.454 1.00 76.07 101 LYS A C 1
ATOM 812 O O . LYS A 1 101 ? 9.381 15.922 92.408 1.00 77.40 101 LYS A O 1
ATOM 818 N N . ASN A 1 102 ? 10.130 17.707 93.546 1.00 67.55 102 ASN A N 1
ATOM 819 C CA . ASN A 1 102 ? 9.216 17.489 94.663 1.00 68.17 102 ASN A CA 1
ATOM 820 C C . ASN A 1 102 ? 7.813 17.890 94.214 1.00 76.10 102 ASN A C 1
ATOM 821 O O . ASN A 1 102 ? 7.542 19.072 93.974 1.00 79.10 102 ASN A O 1
ATOM 826 N N . LYS A 1 103 ? 6.929 16.899 94.074 1.00 83.24 103 LYS A N 1
ATOM 827 C CA . LYS A 1 103 ? 5.563 17.156 93.620 1.00 80.94 103 LYS A CA 1
ATOM 828 C C . LYS A 1 103 ? 4.866 18.193 94.501 1.00 81.05 103 LYS A C 1
ATOM 829 O O . LYS A 1 103 ? 4.204 19.109 93.997 1.00 86.47 103 LYS A O 1
ATOM 835 N N . ASP A 1 104 ? 5.012 18.071 95.822 1.00 71.59 104 ASP A N 1
ATOM 836 C CA . ASP A 1 104 ? 4.401 19.046 96.722 1.00 73.86 104 ASP A CA 1
ATOM 837 C C . ASP A 1 104 ? 4.961 20.449 96.490 1.00 64.50 104 ASP A C 1
ATOM 838 O O . ASP A 1 104 ? 4.210 21.432 96.458 1.00 45.27 104 ASP A O 1
ATOM 843 N N . ASN A 1 105 ? 6.280 20.564 96.333 1.00 64.40 105 ASN A N 1
ATOM 844 C CA . AS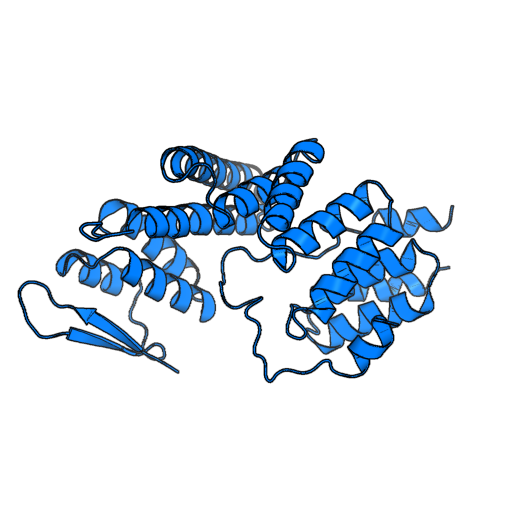N A 1 105 ? 6.877 21.873 96.094 1.00 55.96 105 ASN A CA 1
ATOM 845 C C . ASN A 1 105 ? 6.386 22.457 94.779 1.00 57.85 105 ASN A C 1
ATOM 846 O O . ASN A 1 105 ? 6.010 23.635 94.708 1.00 55.92 105 ASN A O 1
ATOM 851 N N . LYS A 1 106 ? 6.368 21.632 93.726 1.00 59.86 106 LYS A N 1
ATOM 852 C CA . LYS A 1 106 ? 5.896 22.079 92.420 1.00 59.02 106 LYS A CA 1
ATOM 853 C C . LYS A 1 106 ? 4.477 22.654 92.496 1.00 53.86 106 LYS A C 1
ATOM 854 O O . LYS A 1 106 ? 4.179 23.696 91.889 1.00 45.63 106 LYS A O 1
ATOM 860 N N . LYS A 1 107 ? 3.593 22.000 93.250 1.00 42.40 107 LYS A N 1
ATOM 861 C CA . LYS A 1 107 ? 2.224 22.487 93.350 1.00 43.99 107 LYS A CA 1
ATOM 862 C C . LYS A 1 107 ? 2.168 23.872 93.990 1.00 53.31 107 LYS A C 1
ATOM 863 O O . LYS A 1 107 ? 1.305 24.689 93.636 1.00 58.59 107 LYS A O 1
ATOM 869 N N . ASP A 1 108 ? 3.087 24.154 94.920 1.00 41.78 108 ASP A N 1
ATOM 870 C CA . ASP A 1 108 ? 3.145 25.468 95.545 1.00 46.83 108 ASP A CA 1
ATOM 871 C C . ASP A 1 108 ? 3.607 26.525 94.558 1.00 46.04 108 ASP A C 1
ATOM 872 O O . ASP A 1 108 ? 3.067 27.641 94.529 1.00 41.32 108 ASP A O 1
ATOM 877 N N . LEU A 1 109 ? 4.628 26.209 93.763 1.00 33.64 109 LEU A N 1
ATOM 878 C CA . LEU A 1 109 ? 5.047 27.158 92.751 1.00 36.54 109 LEU A CA 1
ATOM 879 C C . LEU A 1 109 ? 3.880 27.506 91.836 1.00 40.38 109 LEU A C 1
ATOM 880 O O . LEU A 1 109 ? 3.609 28.687 91.590 1.00 41.22 109 LEU A O 1
ATOM 885 N N . ILE A 1 110 ? 3.135 26.489 91.381 1.00 43.37 110 ILE A N 1
ATOM 886 C CA . ILE A 1 110 ? 1.971 26.733 90.524 1.00 41.34 110 ILE A CA 1
ATOM 887 C C . ILE A 1 110 ? 0.971 27.638 91.233 1.00 34.05 110 ILE A C 1
ATOM 888 O O . ILE A 1 110 ? 0.411 28.565 90.633 1.00 38.09 110 ILE A O 1
ATOM 893 N N . THR A 1 111 ? 0.722 27.378 92.517 1.00 29.73 111 THR A N 1
ATOM 894 C CA . THR A 1 111 ? -0.227 28.206 93.255 1.00 35.23 111 THR A CA 1
ATOM 895 C C . THR A 1 111 ? 0.227 29.657 93.297 1.00 38.31 111 THR A C 1
ATOM 896 O O . THR A 1 111 ? -0.564 30.576 93.053 1.00 42.60 111 THR A O 1
ATOM 900 N N . GLN A 1 112 ? 1.511 29.879 93.576 1.00 34.69 112 GLN A N 1
ATOM 901 C CA . GLN A 1 112 ? 2.043 31.237 93.597 1.00 42.31 112 GLN A CA 1
ATOM 902 C C . GLN A 1 112 ? 1.858 31.929 92.252 1.00 37.99 112 GLN A C 1
ATOM 903 O O . GLN A 1 112 ? 1.441 33.097 92.192 1.00 31.75 112 GLN A O 1
ATOM 909 N N . ALA A 1 113 ? 2.161 31.219 91.158 1.00 33.55 113 ALA A N 1
ATOM 910 C CA . ALA A 1 113 ? 1.965 31.785 89.826 1.00 35.39 113 ALA A CA 1
ATOM 911 C C . ALA A 1 113 ? 0.492 32.085 89.575 1.00 28.17 113 ALA A C 1
ATOM 912 O O . ALA A 1 113 ? 0.142 33.152 89.052 1.00 30.25 113 ALA A O 1
ATOM 914 N N . THR A 1 114 ? -0.387 31.154 89.947 1.00 28.90 114 THR A N 1
ATOM 915 C CA . THR A 1 114 ? -1.827 31.368 89.814 1.00 34.82 114 THR A CA 1
ATOM 916 C C . THR A 1 114 ? -2.298 32.633 90.533 1.00 30.91 114 THR A C 1
ATOM 917 O O . THR A 1 114 ? -3.025 33.451 89.958 1.00 23.74 114 THR A O 1
ATOM 921 N N . LEU A 1 115 ? -1.919 32.795 91.801 1.00 30.48 115 LEU A N 1
ATOM 922 C CA . LEU A 1 115 ? -2.389 33.952 92.554 1.00 34.65 115 LEU A CA 1
ATOM 923 C C . LEU A 1 115 ? -1.842 35.238 91.954 1.00 28.13 115 LEU A C 1
ATOM 924 O O . LEU A 1 115 ? -2.565 36.241 91.856 1.00 25.13 115 LEU A O 1
ATOM 929 N N . LEU A 1 116 ? -0.571 35.224 91.524 1.00 21.62 116 LEU A N 1
ATOM 930 C CA . LEU A 1 116 ? 0.004 36.408 90.884 1.00 27.78 116 LEU A CA 1
ATOM 931 C C . LEU A 1 116 ? -0.754 36.788 89.609 1.00 27.63 116 LEU A C 1
ATOM 932 O O . LEU A 1 116 ? -1.078 37.964 89.407 1.00 23.24 116 LEU A O 1
ATOM 937 N N . TYR A 1 117 ? -1.062 35.810 88.745 1.00 21.10 117 TYR A N 1
ATOM 938 C CA . TYR A 1 117 ? -1.751 36.134 87.499 1.00 28.67 117 TYR A CA 1
ATOM 939 C C . TYR A 1 117 ? -3.162 36.629 87.770 1.00 29.64 117 TYR A C 1
ATOM 940 O O . TYR A 1 117 ? -3.635 37.568 87.117 1.00 37.32 117 TYR A O 1
ATOM 949 N N . THR A 1 118 ? -3.850 36.010 88.728 1.00 20.75 118 THR A N 1
ATOM 950 C CA . THR A 1 118 ? -5.175 36.483 89.135 1.00 30.58 118 THR A CA 1
ATOM 951 C C . THR A 1 118 ? -5.152 37.939 89.607 1.00 37.48 118 THR A C 1
ATOM 952 O O . THR A 1 118 ? -6.055 38.720 89.267 1.00 41.07 118 THR A O 1
ATOM 956 N N . MET A 1 119 ? -4.148 38.328 90.406 1.00 19.09 119 MET A N 1
ATOM 957 C CA . MET A 1 119 ? -4.185 39.714 90.846 1.00 28.88 119 MET A CA 1
ATOM 958 C C . MET A 1 119 ? -3.639 40.671 89.784 1.00 24.61 119 MET A C 1
ATOM 959 O O . MET A 1 119 ? -4.086 41.824 89.713 1.00 30.51 119 MET A O 1
ATOM 964 N N . ALA A 1 120 ? -2.755 40.214 88.896 1.00 26.82 120 ALA A N 1
ATOM 965 C CA . ALA A 1 120 ? -2.381 41.063 87.769 1.00 20.68 120 ALA A CA 1
ATOM 966 C C . ALA A 1 120 ? -3.559 41.279 86.836 1.00 23.63 120 ALA A C 1
ATOM 967 O O . ALA A 1 120 ? -3.622 42.312 86.159 1.00 23.07 120 ALA A O 1
ATOM 969 N N . ASP A 1 121 ? -4.502 40.320 86.788 1.00 28.69 121 ASP A N 1
ATOM 970 C CA . ASP A 1 121 ? -5.734 40.516 86.020 1.00 25.15 121 ASP A CA 1
ATOM 971 C C . ASP A 1 121 ? -6.474 41.772 86.454 1.00 26.41 121 ASP A C 1
ATOM 972 O O . ASP A 1 121 ? -7.144 42.400 85.636 1.00 30.31 121 ASP A O 1
ATOM 977 N N . LYS A 1 122 ? -6.432 42.112 87.741 1.00 30.08 122 LYS A N 1
ATOM 978 C CA . LYS A 1 122 ? -7.211 43.223 88.272 1.00 16.35 122 LYS A CA 1
ATOM 979 C C . LYS A 1 122 ? -6.516 44.558 88.107 1.00 24.58 122 LYS A C 1
ATOM 980 O O . LYS A 1 122 ? -7.017 45.556 88.622 1.00 26.16 122 LYS A O 1
ATOM 986 N N . ILE A 1 123 ? -5.380 44.611 87.408 1.00 28.97 123 ILE A N 1
ATOM 987 C CA . ILE A 1 123 ? -4.689 45.884 87.233 1.00 27.03 123 ILE A CA 1
ATOM 988 C C . ILE A 1 123 ? -4.829 46.334 85.785 1.00 27.99 123 ILE A C 1
ATOM 989 O O . ILE A 1 123 ? -5.516 47.322 85.511 1.00 18.52 123 ILE A O 1
ATOM 994 N N . ILE A 1 124 ? -4.193 45.626 84.846 1.00 32.77 124 ILE A N 1
ATOM 995 C CA . ILE A 1 124 ? -4.362 45.891 83.419 1.00 15.59 124 ILE A CA 1
ATOM 996 C C . ILE A 1 124 ? -4.774 44.575 82.786 1.00 20.99 124 ILE A C 1
ATOM 997 O O . ILE A 1 124 ? -3.923 43.746 82.451 1.00 16.74 124 ILE A O 1
ATOM 1002 N N . MET A 1 125 ? -6.087 44.378 82.643 1.00 36.07 125 MET A N 1
ATOM 1003 C CA . MET A 1 125 ? -6.666 43.094 82.263 1.00 20.88 125 MET A CA 1
ATOM 1004 C C . MET A 1 125 ? -6.027 42.509 81.008 1.00 27.41 125 MET A C 1
ATOM 1005 O O . MET A 1 125 ? -5.832 41.291 80.910 1.00 18.35 125 MET A O 1
ATOM 1010 N N . TYR A 1 126 ? -5.732 43.353 80.018 1.00 17.48 126 TYR A N 1
ATOM 1011 C CA . TYR A 1 126 ? -5.307 42.883 78.704 1.00 26.14 126 TYR A CA 1
ATOM 1012 C C . TYR A 1 126 ? -3.899 43.348 78.327 1.00 26.69 126 TYR A C 1
ATOM 1013 O O . TYR A 1 126 ? -3.576 43.467 77.135 1.00 18.42 126 TYR A O 1
ATOM 1022 N N . ASP A 1 127 ? -3.055 43.632 79.309 1.00 20.96 127 ASP A N 1
ATOM 1023 C CA . ASP A 1 127 ? -1.656 43.897 79.009 1.00 28.30 127 ASP A CA 1
ATOM 1024 C C . ASP A 1 127 ? -1.079 42.761 78.174 1.00 26.38 127 ASP A C 1
ATOM 1025 O O . ASP A 1 127 ? -1.192 41.586 78.546 1.00 20.76 127 ASP A O 1
ATOM 1030 N N . GLN A 1 128 ? -0.426 43.122 77.064 1.00 20.21 128 GLN A N 1
ATOM 1031 C CA . GLN A 1 128 ? 0.128 42.122 76.152 1.00 24.94 128 GLN A CA 1
ATOM 1032 C C . GLN A 1 128 ? 0.964 41.070 76.884 1.00 30.61 128 GLN A C 1
ATOM 1033 O O . GLN A 1 128 ? 0.732 39.863 76.740 1.00 27.39 128 GLN A O 1
ATOM 1039 N N . ASN A 1 129 ? 1.977 41.511 77.642 1.00 26.39 129 ASN A N 1
ATOM 1040 C CA . ASN A 1 129 ? 2.841 40.564 78.338 1.00 22.77 129 ASN A CA 1
ATOM 1041 C C . ASN A 1 129 ? 2.010 39.687 79.260 1.00 34.38 129 ASN A C 1
ATOM 1042 O O . ASN A 1 129 ? 2.205 38.466 79.315 1.00 42.99 129 ASN A O 1
ATOM 1047 N N . HIS A 1 130 ? 1.039 40.286 79.946 1.00 28.91 130 HIS A N 1
ATOM 1048 C CA . HIS A 1 130 ? 0.182 39.525 80.846 1.00 19.90 130 HIS A CA 1
ATOM 1049 C C . HIS A 1 130 ? -0.536 38.393 80.123 1.00 22.44 130 HIS A C 1
ATOM 1050 O O . HIS A 1 130 ? -0.504 37.238 80.571 1.00 21.41 130 HIS A O 1
ATOM 1057 N N . LEU A 1 131 ? -1.189 38.707 78.993 1.00 20.77 131 LEU A N 1
ATOM 1058 C CA . LEU A 1 131 ? -1.815 37.668 78.175 1.00 21.67 131 LEU A CA 1
ATOM 1059 C C . LEU A 1 131 ? -0.810 36.619 77.694 1.00 23.08 131 LEU A C 1
ATOM 1060 O O . LEU A 1 131 ? -1.142 35.429 77.623 1.00 30.29 131 LEU A O 1
ATOM 1065 N N . LEU A 1 132 ? 0.422 37.020 77.365 1.00 22.76 132 LEU A N 1
ATOM 1066 C CA . LEU A 1 132 ? 1.425 36.013 77.007 1.00 26.3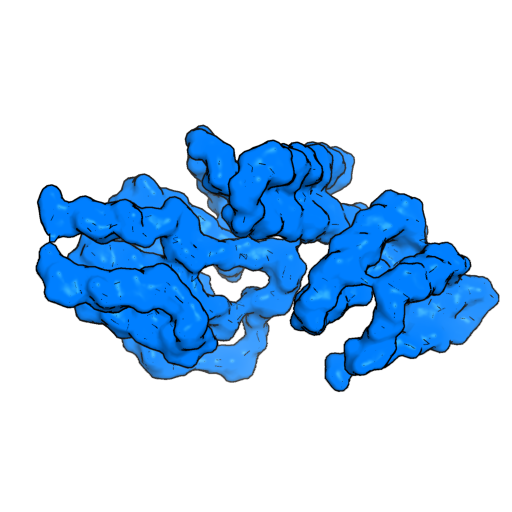0 132 LEU A CA 1
ATOM 1067 C C . LEU A 1 132 ? 1.723 35.113 78.193 1.00 25.23 132 LEU A C 1
ATOM 1068 O O . LEU A 1 132 ? 1.939 33.903 78.028 1.00 25.30 132 LEU A O 1
ATOM 1073 N N . GLY A 1 133 ? 1.730 35.687 79.403 1.00 23.35 133 GLY A N 1
ATOM 1074 C CA . GLY A 1 133 ? 1.925 34.875 80.597 1.00 23.69 133 GLY A CA 1
ATOM 1075 C C . GLY A 1 133 ? 0.790 33.890 80.808 1.00 38.38 133 GLY A C 1
ATOM 1076 O O . GLY A 1 133 ? 1.016 32.682 80.935 1.00 35.74 133 GLY A O 1
ATOM 1077 N N . ARG A 1 134 ? -0.456 34.390 80.808 1.00 28.48 134 ARG A N 1
ATOM 1078 C CA . ARG A 1 134 ? -1.620 33.512 80.932 1.00 24.10 134 ARG A CA 1
ATOM 1079 C C . ARG A 1 134 ? -1.661 32.465 79.824 1.00 29.86 134 ARG A C 1
ATOM 1080 O O . ARG A 1 134 ? -2.051 31.315 80.067 1.00 34.08 134 ARG A O 1
ATOM 1088 N N . ALA A 1 135 ? -1.264 32.835 78.601 1.00 30.51 135 ALA A N 1
ATOM 1089 C CA . ALA A 1 135 ? -1.257 31.870 77.506 1.00 28.37 135 ALA A CA 1
ATOM 1090 C C . ALA A 1 135 ? -0.278 30.734 77.778 1.00 37.57 135 ALA A C 1
ATOM 1091 O O . ALA A 1 135 ? -0.656 29.553 77.752 1.00 32.72 135 ALA A O 1
ATOM 1093 N N . CYS A 1 136 ? 0.985 31.068 78.066 1.00 36.22 136 CYS A N 1
ATOM 1094 C CA . CYS A 1 136 ? 1.953 30.013 78.348 1.00 28.78 136 CYS A CA 1
ATOM 1095 C C . CYS A 1 136 ? 1.524 29.212 79.571 1.00 38.90 136 CYS A C 1
ATOM 1096 O O . CYS A 1 136 ? 1.700 27.991 79.625 1.00 44.19 136 CYS A O 1
ATOM 1099 N N . PHE A 1 137 ? 0.922 29.884 80.553 1.00 41.88 137 PHE A N 1
ATOM 1100 C CA . PHE A 1 137 ? 0.420 29.187 81.728 1.00 39.19 137 PHE A CA 1
ATOM 1101 C C . PHE A 1 137 ? -0.680 28.203 81.365 1.00 38.51 137 PHE A C 1
ATOM 1102 O O . PHE A 1 137 ? -0.792 27.148 81.993 1.00 40.37 137 PHE A O 1
ATOM 1110 N N . CYS A 1 138 ? -1.509 28.521 80.371 1.00 35.15 138 CYS A N 1
ATOM 1111 C CA . CYS A 1 138 ? -2.478 27.535 79.906 1.00 46.95 138 CYS A CA 1
ATOM 1112 C C . CYS A 1 138 ? -1.786 26.302 79.347 1.00 49.74 138 CYS A C 1
ATOM 1113 O O . CYS A 1 138 ? -2.196 25.167 79.616 1.00 52.97 138 CYS A O 1
ATOM 1116 N N . LEU A 1 139 ? -0.740 26.512 78.547 1.00 52.39 139 LEU A N 1
ATOM 1117 C CA . LEU A 1 139 ? 0.023 25.392 78.010 1.00 54.30 139 LEU A CA 1
ATOM 1118 C C . LEU A 1 139 ? 0.617 24.538 79.122 1.00 60.66 139 LEU A C 1
ATOM 1119 O O . LEU A 1 139 ? 0.716 23.316 78.972 1.00 53.87 139 LEU A O 1
ATOM 1124 N N . LEU A 1 140 ? 0.991 25.165 80.246 1.00 68.12 140 LEU A N 1
ATOM 1125 C CA . LEU A 1 140 ? 1.711 24.473 81.311 1.00 61.00 140 LEU A CA 1
ATOM 1126 C C . LEU A 1 140 ? 1.012 23.188 81.712 1.00 76.44 140 LEU A C 1
ATOM 1127 O O . LEU A 1 140 ? 1.647 22.131 81.807 1.00 91.34 140 LEU A O 1
ATOM 1132 N N . GLU A 1 141 ? -0.292 23.256 81.968 1.00 78.66 141 GLU A N 1
ATOM 1133 C CA . GLU A 1 141 ? -1.059 22.031 81.814 1.00 93.57 141 GLU A CA 1
ATOM 1134 C C . GLU A 1 141 ? -2.543 22.328 81.776 1.00 86.08 141 GLU A C 1
ATOM 1135 O O . GLU A 1 141 ? -3.047 23.206 82.483 1.00 90.36 141 GLU A O 1
ATOM 1141 N N . GLY A 1 142 ? -3.208 21.565 80.931 1.00 79.77 142 GLY A N 1
ATOM 1142 C CA . GLY A 1 142 ? -4.645 21.472 80.877 1.00 79.37 142 GLY A CA 1
ATOM 1143 C C . GLY A 1 142 ? -4.997 20.943 79.504 1.00 83.98 142 GLY A C 1
ATOM 1144 O O . GLY A 1 142 ? -4.124 20.571 78.712 1.00 68.78 142 GLY A O 1
ATOM 1145 N N . ASP A 1 143 ? -6.288 20.911 79.242 1.00 105.98 143 ASP A N 1
ATOM 1146 C CA . ASP A 1 143 ? -6.732 21.209 77.891 1.00 115.12 143 ASP A CA 1
ATOM 1147 C C . ASP A 1 143 ? -7.265 22.634 77.876 1.00 105.21 143 ASP A C 1
ATOM 1148 O O . ASP A 1 143 ? -8.445 22.920 77.671 1.00 110.99 143 ASP A O 1
ATOM 1153 N N . LYS A 1 144 ? -6.342 23.528 78.215 1.00 90.93 144 LYS A N 1
ATOM 1154 C CA . LYS A 1 144 ? -6.474 24.945 77.943 1.00 75.76 144 LYS A CA 1
ATOM 1155 C C . LYS A 1 144 ? -5.769 25.313 76.642 1.00 60.59 144 LYS A C 1
ATOM 1156 O O . LYS A 1 144 ? -5.439 26.481 76.424 1.00 55.08 144 LYS A O 1
ATOM 1162 N N . MET A 1 145 ? -5.524 24.320 75.781 1.00 52.23 145 MET A N 1
ATOM 1163 C CA . MET A 1 145 ? -4.875 24.570 74.499 1.00 58.37 145 MET A CA 1
ATOM 1164 C C . MET A 1 145 ? -5.651 25.593 73.679 1.00 59.22 145 MET A C 1
ATOM 1165 O O . MET A 1 145 ? -5.062 26.516 73.100 1.00 61.61 145 MET A O 1
ATOM 1170 N N . ASP A 1 146 ? -6.977 25.455 73.636 1.00 51.29 146 ASP A N 1
ATOM 1171 C CA . ASP A 1 146 ? -7.807 26.430 72.936 1.00 48.66 146 ASP A CA 1
ATOM 1172 C C . ASP A 1 146 ? -7.709 27.812 73.573 1.00 54.68 146 ASP A C 1
ATOM 1173 O O . ASP A 1 146 ? -7.726 28.834 72.873 1.00 53.34 146 ASP A O 1
ATOM 1178 N N . GLN A 1 147 ? -7.626 27.859 74.903 1.00 48.78 147 GLN A N 1
ATOM 1179 C CA . GLN A 1 147 ? -7.527 29.131 75.604 1.00 43.18 147 GLN A CA 1
ATOM 1180 C C . GLN A 1 147 ? -6.175 29.791 75.339 1.00 36.91 147 GLN A C 1
ATOM 1181 O O . GLN A 1 147 ? -6.100 30.986 75.031 1.00 48.70 147 GLN A O 1
ATOM 1187 N N . ALA A 1 148 ? -5.094 29.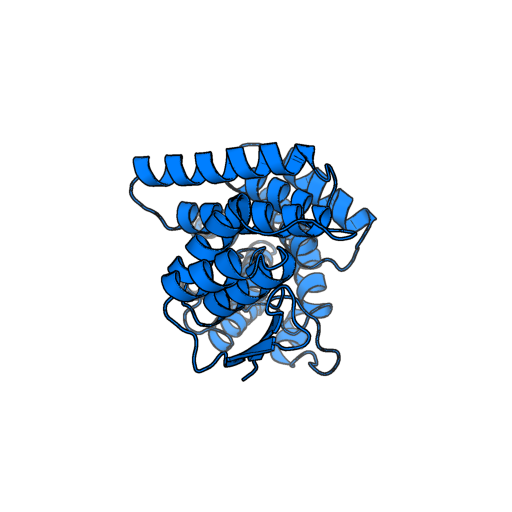024 75.437 1.00 30.93 148 ALA A N 1
ATOM 1188 C CA . ALA A 1 148 ? -3.783 29.570 75.112 1.00 34.12 148 ALA A CA 1
ATOM 1189 C C . ALA A 1 148 ? -3.742 30.055 73.668 1.00 42.42 148 ALA A C 1
ATOM 1190 O O . ALA A 1 148 ? -3.213 31.136 73.372 1.00 33.72 148 ALA A O 1
ATOM 1192 N N . ASP A 1 149 ? -4.319 29.270 72.755 1.00 34.82 149 ASP A N 1
ATOM 1193 C CA . ASP A 1 149 ? -4.303 29.642 71.346 1.00 34.13 149 ASP A CA 1
ATOM 1194 C C . ASP A 1 149 ? -4.975 30.986 71.127 1.00 31.57 149 ASP A C 1
ATOM 1195 O O . ASP A 1 149 ? -4.488 31.820 70.353 1.00 29.74 149 ASP A O 1
ATOM 1200 N N . ALA A 1 150 ? -6.090 31.219 71.810 1.00 34.75 150 ALA A N 1
ATOM 1201 C CA . ALA A 1 150 ? -6.820 32.457 71.598 1.00 28.52 150 ALA A CA 1
ATOM 1202 C C . ALA A 1 150 ? -6.025 33.654 72.102 1.00 30.87 150 ALA A C 1
ATOM 1203 O O . ALA A 1 150 ? -6.061 34.734 71.499 1.00 33.50 150 ALA A O 1
ATOM 1205 N N . GLN A 1 151 ? -5.292 33.484 73.198 1.00 26.89 151 GLN A N 1
ATOM 1206 C CA . GLN A 1 151 ? -4.522 34.604 73.727 1.00 31.76 151 GLN A CA 1
ATOM 1207 C C . GLN A 1 151 ? -3.318 34.917 72.844 1.00 33.38 151 GLN A C 1
ATOM 1208 O O . GLN A 1 151 ? -3.075 36.085 72.506 1.00 30.84 151 GLN A O 1
ATOM 1214 N N . PHE A 1 152 ? -2.558 33.886 72.450 1.00 28.81 152 PHE A N 1
ATOM 1215 C CA . PHE A 1 152 ? -1.485 34.084 71.482 1.00 27.38 152 PHE A CA 1
ATOM 1216 C C . PHE A 1 152 ? -2.007 34.754 70.218 1.00 27.48 152 PHE A C 1
ATOM 1217 O O . PHE A 1 152 ? -1.372 35.658 69.665 1.00 34.52 152 PHE A O 1
ATOM 1225 N N . HIS A 1 153 ? -3.148 34.285 69.719 1.00 30.07 153 HIS A N 1
ATOM 1226 C CA . HIS A 1 153 ? -3.640 34.783 68.444 1.00 28.40 153 HIS A CA 1
ATOM 1227 C C . HIS A 1 153 ? -4.058 36.230 68.568 1.00 35.27 153 HIS A C 1
ATOM 1228 O O . HIS A 1 153 ? -3.838 37.042 67.657 1.00 33.32 153 HIS A O 1
ATOM 1235 N N . PHE A 1 154 ? -4.661 36.573 69.701 1.00 39.89 154 PHE A N 1
ATOM 1236 C CA . PHE A 1 154 ? -5.033 37.955 69.913 1.00 25.09 154 PHE A CA 1
ATOM 1237 C C . PHE A 1 154 ? -3.802 38.848 69.972 1.00 36.68 154 PHE A C 1
ATOM 1238 O O . PHE A 1 154 ? -3.835 39.986 69.483 1.00 27.65 154 PHE A O 1
ATOM 1246 N N . VAL A 1 155 ? -2.702 38.361 70.563 1.00 24.56 155 VAL A N 1
ATOM 1247 C CA . VAL A 1 155 ? -1.494 39.184 70.594 1.00 24.13 155 VAL A CA 1
ATOM 1248 C C . VAL A 1 155 ? -0.980 39.462 69.175 1.00 30.42 155 VAL A C 1
ATOM 1249 O O . VAL A 1 155 ? -0.575 40.591 68.855 1.00 24.44 155 VAL A O 1
ATOM 1253 N N . LEU A 1 156 ? -1.007 38.454 68.292 1.00 27.22 156 LEU A N 1
ATOM 1254 C CA . LEU A 1 156 ? -0.561 38.705 66.923 1.00 26.87 156 LEU A CA 1
ATOM 1255 C C . LEU A 1 156 ? -1.549 39.555 66.138 1.00 30.00 156 LEU A C 1
ATOM 1256 O O . LEU A 1 156 ? -1.167 40.133 65.120 1.00 27.16 156 LEU A O 1
ATOM 1261 N N . ASN A 1 157 ? -2.796 39.674 66.596 1.00 30.42 157 ASN A N 1
ATOM 1262 C CA . ASN A 1 157 ? -3.699 40.656 66.003 1.00 25.95 157 ASN A CA 1
ATOM 1263 C C . ASN A 1 157 ? -3.439 42.072 66.523 1.00 27.95 157 ASN A C 1
ATOM 1264 O O . ASN A 1 157 ? -4.148 43.004 66.138 1.00 24.53 157 ASN A O 1
ATOM 1269 N N . GLN A 1 158 ? -2.439 42.253 67.374 1.00 24.21 158 GLN A N 1
ATOM 1270 C CA . GLN A 1 158 ? -1.906 43.569 67.692 1.00 33.98 158 GLN A CA 1
ATOM 1271 C C . GLN A 1 158 ? -0.456 43.712 67.289 1.00 32.94 158 GLN A C 1
ATOM 1272 O O . GLN A 1 158 ? -0.048 44.788 66.844 1.00 23.69 158 GLN A O 1
ATOM 1278 N N . SER A 1 159 ? 0.308 42.631 67.430 1.00 24.39 159 SER A N 1
ATOM 1279 C CA . SER A 1 159 ? 1.759 42.645 67.268 1.00 32.89 159 SER A CA 1
ATOM 1280 C C . SER A 1 159 ? 2.165 41.429 66.452 1.00 37.55 159 SER A C 1
ATOM 1281 O O . SER A 1 159 ? 2.585 40.396 67.000 1.00 26.44 159 SER A O 1
ATOM 1284 N N . PRO A 1 160 ? 2.070 41.525 65.125 1.00 39.61 160 PRO A N 1
ATOM 1285 C CA . PRO A 1 160 ? 2.297 40.336 64.277 1.00 28.36 160 PRO A CA 1
ATOM 1286 C C . PRO A 1 160 ? 3.700 39.763 64.373 1.00 32.26 160 PRO A C 1
ATOM 1287 O O . PRO A 1 160 ? 3.898 38.589 64.037 1.00 30.95 160 PRO A O 1
ATOM 1291 N N . ASN A 1 161 ? 4.678 40.543 64.828 1.00 31.68 161 ASN A N 1
ATOM 1292 C CA . ASN A 1 161 ? 6.063 40.107 64.920 1.00 29.23 161 ASN A CA 1
ATOM 1293 C C . ASN A 1 161 ? 6.469 39.777 66.354 1.00 28.56 161 ASN A C 1
ATOM 1294 O O . ASN A 1 161 ? 7.662 39.663 66.639 1.00 42.53 161 ASN A O 1
ATOM 1299 N N . ASN A 1 162 ? 5.511 39.624 67.261 1.00 27.67 162 ASN A N 1
ATOM 1300 C CA . ASN A 1 162 ? 5.818 39.294 68.650 1.00 27.09 162 ASN A CA 1
ATOM 1301 C C . ASN A 1 162 ? 6.366 37.874 68.719 1.00 33.77 162 ASN A C 1
ATOM 1302 O O . ASN A 1 162 ? 5.648 36.911 68.419 1.00 28.78 162 ASN A O 1
ATOM 1307 N N . ILE A 1 163 ? 7.639 37.736 69.108 1.00 28.60 163 ILE A N 1
ATOM 1308 C CA . ILE A 1 163 ? 8.279 36.412 69.054 1.00 34.43 163 ILE A CA 1
ATOM 1309 C C . ILE A 1 163 ? 7.630 35.410 70.005 1.00 40.99 163 ILE A C 1
ATOM 1310 O O . ILE A 1 163 ? 7.377 34.263 69.574 1.00 30.84 163 ILE A O 1
ATOM 1315 N N . PRO A 1 164 ? 7.330 35.750 71.276 1.00 40.09 164 PRO A N 1
ATOM 1316 C CA . PRO A 1 164 ? 6.672 34.775 72.150 1.00 34.87 164 PRO A CA 1
ATOM 1317 C C . PRO A 1 164 ? 5.372 34.253 71.585 1.00 28.90 164 PRO A C 1
ATOM 1318 O O . PRO A 1 164 ? 5.087 33.064 71.743 1.00 29.72 164 PRO A O 1
ATOM 1322 N N . ALA A 1 165 ? 4.576 35.101 70.939 1.00 28.27 165 ALA A N 1
ATOM 1323 C CA . ALA A 1 165 ? 3.285 34.648 70.430 1.00 28.50 165 ALA A CA 1
ATOM 1324 C C . ALA A 1 165 ? 3.460 33.711 69.236 1.00 37.40 165 ALA A C 1
ATOM 1325 O O . ALA A 1 165 ? 2.696 32.750 69.072 1.00 30.71 165 ALA A O 1
ATOM 1327 N N . LEU A 1 166 ? 4.461 33.976 68.393 1.00 30.63 166 LEU A N 1
ATOM 1328 C CA . LEU A 1 166 ? 4.727 33.083 67.278 1.00 42.87 166 LEU A CA 1
ATOM 1329 C C . LEU A 1 166 ? 5.204 31.729 67.771 1.00 45.55 166 LEU A C 1
ATOM 1330 O O . LEU A 1 166 ? 4.752 30.687 67.281 1.00 39.80 166 LEU A O 1
ATOM 1335 N N . LEU A 1 167 ? 6.124 31.724 68.743 1.00 39.72 167 LEU A N 1
ATOM 1336 C CA . LEU A 1 167 ? 6.576 30.454 69.297 1.00 38.66 167 LEU A CA 1
ATOM 1337 C C . LEU A 1 167 ? 5.426 29.708 69.947 1.00 40.46 167 LEU A C 1
ATOM 1338 O O . LEU A 1 167 ? 5.343 28.476 69.855 1.00 39.26 167 LEU A O 1
ATOM 1343 N N . GLY A 1 168 ? 4.527 30.439 70.607 1.00 34.89 168 GLY A N 1
ATOM 1344 C CA . GLY A 1 168 ? 3.371 29.801 71.202 1.00 32.44 168 GLY A CA 1
ATOM 1345 C C . GLY A 1 168 ? 2.447 29.203 70.162 1.00 33.33 168 GLY A C 1
ATOM 1346 O O . GLY A 1 168 ? 1.931 28.101 70.347 1.00 38.07 168 GLY A O 1
ATOM 1347 N N . LYS A 1 169 ? 2.233 29.914 69.046 1.00 36.12 169 LYS A N 1
ATOM 1348 C CA . LYS A 1 169 ? 1.375 29.390 67.980 1.00 39.88 169 LYS A CA 1
ATOM 1349 C C . LYS A 1 169 ? 2.007 28.177 67.303 1.00 35.98 169 LYS A C 1
ATOM 1350 O O . LYS A 1 169 ? 1.317 27.204 66.980 1.00 39.08 169 LYS A O 1
ATOM 1356 N N . ALA A 1 170 ? 3.319 28.225 67.073 1.00 45.37 170 ALA A N 1
ATOM 1357 C CA . ALA A 1 170 ? 4.046 27.076 66.537 1.00 38.22 170 ALA A CA 1
ATOM 1358 C C . ALA A 1 170 ? 3.833 25.836 67.401 1.00 46.19 170 ALA A C 1
ATOM 1359 O O . ALA A 1 170 ? 3.445 24.772 66.903 1.00 48.38 170 ALA A O 1
ATOM 1361 N N . CYS A 1 171 ? 4.080 25.960 68.706 1.00 44.96 171 CYS A N 1
ATOM 1362 C CA . CYS A 1 171 ? 3.906 24.830 69.613 1.00 46.48 171 CYS A CA 1
ATOM 1363 C C . CYS A 1 171 ? 2.483 24.283 69.557 1.00 50.90 171 CYS A C 1
ATOM 1364 O O . CYS A 1 171 ? 2.278 23.070 69.464 1.00 53.79 171 CYS A O 1
ATOM 1367 N N . ILE A 1 172 ? 1.480 25.163 69.610 1.00 50.52 172 ILE A N 1
ATOM 1368 C CA . ILE A 1 172 ? 0.095 24.698 69.545 1.00 44.41 172 ILE A CA 1
ATOM 1369 C C . ILE A 1 172 ? -0.195 24.053 68.196 1.00 48.27 172 ILE A C 1
ATOM 1370 O O . ILE A 1 172 ? -0.842 23.002 68.125 1.00 46.41 172 ILE A O 1
ATOM 1375 N N . SER A 1 173 ? 0.281 24.666 67.109 1.00 45.08 173 SER A N 1
ATOM 1376 C CA . SER A 1 173 ? 0.129 24.062 65.787 1.00 49.23 173 SER A CA 1
ATOM 1377 C C . SER A 1 173 ? 0.662 22.636 65.780 1.00 50.11 173 SER A C 1
ATOM 1378 O O . SER A 1 173 ? -0.044 21.702 65.388 1.00 51.82 173 SER A O 1
ATOM 1381 N N . PHE A 1 174 ? 1.898 22.449 66.253 1.00 44.58 174 PHE A N 1
ATOM 1382 C CA . PHE A 1 174 ? 2.500 21.118 66.280 1.00 48.64 174 PHE A CA 1
ATOM 1383 C C . PHE A 1 174 ? 1.632 20.121 67.037 1.00 47.26 174 PHE A C 1
ATOM 1384 O O . PHE A 1 174 ? 1.447 18.989 66.583 1.00 48.73 174 PHE A O 1
ATOM 1392 N N . ASN A 1 175 ? 1.102 20.515 68.199 1.00 51.13 175 ASN A N 1
ATOM 1393 C CA . ASN A 1 175 ? 0.356 19.563 69.015 1.00 55.89 175 ASN A CA 1
ATOM 1394 C C . ASN A 1 175 ? -0.959 19.172 68.360 1.00 56.25 175 ASN A C 1
ATOM 1395 O O . ASN A 1 175 ? -1.464 18.067 68.600 1.00 56.62 175 ASN A O 1
ATOM 1400 N N . LYS A 1 176 ? -1.517 20.040 67.518 1.00 49.60 176 LYS A N 1
ATOM 1401 C CA . LYS A 1 176 ? -2.636 19.657 66.674 1.00 52.92 176 LYS A CA 1
ATOM 1402 C C . LYS A 1 176 ? -2.181 19.222 65.294 1.00 56.84 176 LYS A C 1
ATOM 1403 O O . LYS A 1 176 ? -2.998 19.146 64.368 1.00 54.70 176 LYS A O 1
ATOM 1409 N N . LYS A 1 177 ? -0.882 18.944 65.158 1.00 60.10 177 LYS A N 1
ATOM 1410 C CA . LYS A 1 177 ? -0.285 18.206 64.042 1.00 71.88 177 LYS A CA 1
ATOM 1411 C C . LYS A 1 177 ? -0.515 18.870 62.691 1.00 73.96 177 LYS A C 1
ATOM 1412 O O . LYS A 1 177 ? -0.490 18.211 61.647 1.00 75.72 177 LYS A O 1
ATOM 1418 N N . ASP A 1 178 ? -0.698 20.189 62.720 1.00 70.77 178 ASP A N 1
ATOM 1419 C CA . ASP A 1 178 ? -0.482 21.067 61.570 1.00 59.33 178 ASP A CA 1
ATOM 1420 C C . ASP A 1 178 ? 0.984 21.493 61.628 1.00 52.45 178 ASP A C 1
ATOM 1421 O O . ASP A 1 178 ? 1.332 22.532 62.186 1.00 58.44 178 ASP A O 1
ATOM 1426 N N . TYR A 1 179 ? 1.867 20.660 61.075 1.00 52.68 179 TYR A N 1
ATOM 1427 C CA . TYR A 1 179 ? 3.294 20.943 61.151 1.00 49.14 179 TYR A CA 1
ATOM 1428 C C . TYR A 1 179 ? 3.796 21.811 60.024 1.00 50.16 179 TYR A C 1
ATOM 1429 O O . TYR A 1 179 ? 4.943 22.264 60.087 1.00 48.89 179 TYR A O 1
ATOM 1438 N N . ARG A 1 180 ? 3.011 22.011 58.969 1.00 55.96 180 ARG A N 1
ATOM 1439 C CA . ARG A 1 180 ? 3.412 23.051 58.040 1.00 54.69 180 ARG A CA 1
ATOM 1440 C C . ARG A 1 180 ? 3.233 24.414 58.701 1.00 57.89 180 ARG A C 1
ATOM 1441 O O . ARG A 1 180 ? 4.149 25.247 58.678 1.00 58.52 180 ARG A O 1
ATOM 1449 N N . GLY A 1 181 ? 2.090 24.612 59.379 1.00 50.46 181 GLY A N 1
ATOM 1450 C CA . GLY A 1 181 ? 1.869 25.844 60.123 1.00 52.54 181 GLY A CA 1
ATOM 1451 C C . GLY A 1 181 ? 2.882 26.051 61.233 1.00 54.62 181 GLY A C 1
ATOM 1452 O O . GLY A 1 181 ? 3.388 27.163 61.425 1.00 50.85 181 GLY A O 1
ATOM 1453 N N . ALA A 1 182 ? 3.206 24.985 61.968 1.00 43.60 182 ALA A N 1
ATOM 1454 C CA . ALA A 1 182 ? 4.157 25.124 63.056 1.00 42.87 182 ALA A CA 1
ATOM 1455 C C . ALA A 1 182 ? 5.523 25.518 62.522 1.00 51.20 182 ALA A C 1
ATOM 1456 O O . ALA A 1 182 ? 6.229 26.341 63.121 1.00 42.21 182 ALA A O 1
ATOM 1458 N N . LEU A 1 183 ? 5.906 24.952 61.381 1.00 44.99 183 LEU A N 1
ATOM 1459 C CA . LEU A 1 183 ? 7.195 25.294 60.795 1.00 51.98 183 LEU A CA 1
ATOM 1460 C C . LEU A 1 183 ? 7.200 26.729 60.301 1.00 44.45 183 LEU A C 1
ATOM 1461 O O . LEU A 1 183 ? 8.198 27.443 60.455 1.00 45.67 183 LEU A O 1
ATOM 1466 N N . ALA A 1 184 ? 6.087 27.172 59.724 1.00 44.03 184 ALA A N 1
ATOM 1467 C CA . ALA A 1 184 ? 6.008 28.547 59.251 1.00 43.01 184 ALA A CA 1
ATOM 1468 C C . ALA A 1 184 ? 6.166 29.527 60.415 1.00 60.22 184 ALA A C 1
ATOM 1469 O O . ALA A 1 184 ? 6.935 30.494 60.332 1.00 59.22 184 ALA A O 1
ATOM 1471 N N . TYR A 1 185 ? 5.478 29.261 61.530 1.00 45.26 185 TYR A N 1
ATOM 1472 C CA . TYR A 1 185 ? 5.609 30.104 62.718 1.00 45.98 185 TYR A CA 1
ATOM 1473 C C . TYR A 1 185 ? 7.047 30.160 63.208 1.00 38.59 185 TYR A C 1
ATOM 1474 O O . TYR A 1 185 ? 7.589 31.245 63.448 1.00 37.63 185 TYR A O 1
ATOM 1483 N N . TYR A 1 186 ? 7.669 28.990 63.388 1.00 39.87 186 TYR A N 1
ATOM 1484 C CA . TYR A 1 186 ? 9.069 28.939 63.799 1.00 45.19 186 TYR A CA 1
ATOM 1485 C C . TYR A 1 186 ? 9.948 29.683 62.812 1.00 40.75 186 TYR A C 1
ATOM 1486 O O . TYR A 1 186 ? 10.882 30.395 63.200 1.00 40.30 186 TYR A O 1
ATOM 1495 N N . LYS A 1 187 ? 9.659 29.530 61.529 1.00 41.75 187 LYS A N 1
ATOM 1496 C CA . LYS A 1 187 ? 10.502 30.149 60.527 1.00 42.42 187 LYS A CA 1
ATOM 1497 C C . LYS A 1 187 ? 10.368 31.661 60.566 1.00 41.53 187 LYS A C 1
ATOM 1498 O O . LYS A 1 187 ? 11.361 32.393 60.445 1.00 41.81 187 LYS A O 1
ATOM 1504 N N . LYS A 1 188 ? 9.155 32.142 60.807 1.00 42.64 188 LYS A N 1
ATOM 1505 C CA . LYS A 1 188 ? 8.944 33.578 60.912 1.00 38.26 188 LYS A CA 1
ATOM 1506 C C . LYS A 1 188 ? 9.594 34.142 62.165 1.00 42.78 188 LYS A C 1
ATOM 1507 O O . LYS A 1 188 ? 10.127 35.261 62.149 1.00 36.52 188 LYS A O 1
ATOM 1513 N N . ALA A 1 189 ? 9.560 33.386 63.259 1.00 36.86 189 ALA A N 1
ATOM 1514 C CA . ALA A 1 189 ? 10.249 33.832 64.460 1.00 40.52 189 ALA A CA 1
ATOM 1515 C C . ALA A 1 189 ? 11.724 34.077 64.165 1.00 45.13 189 ALA A C 1
ATOM 1516 O O . ALA A 1 189 ? 12.268 35.152 64.457 1.00 46.78 189 ALA A O 1
ATOM 1518 N N . LEU A 1 190 ? 12.377 33.095 63.540 1.00 38.52 190 LEU A N 1
ATOM 1519 C CA . LEU A 1 190 ? 13.823 33.161 63.354 1.00 39.57 190 LEU A CA 1
ATOM 1520 C C . LEU A 1 190 ? 14.199 34.198 62.315 1.00 41.24 190 LEU A C 1
ATOM 1521 O O . LEU A 1 190 ? 15.211 34.896 62.462 1.00 41.01 190 LEU A O 1
ATOM 1526 N N . ARG A 1 191 ? 13.393 34.313 61.262 1.00 39.93 191 ARG A N 1
ATOM 1527 C CA . ARG A 1 191 ? 13.638 35.345 60.269 1.00 40.11 191 ARG A CA 1
ATOM 1528 C C . ARG A 1 191 ? 13.481 36.731 60.874 1.00 46.34 191 ARG A C 1
ATOM 1529 O O . ARG A 1 191 ? 14.248 37.648 60.561 1.00 51.94 191 ARG A O 1
ATOM 1537 N N . THR A 1 192 ? 12.484 36.900 61.746 1.00 43.98 192 THR A N 1
ATOM 1538 C CA . THR A 1 192 ? 12.198 38.209 62.316 1.00 42.56 192 THR A CA 1
ATOM 1539 C C . THR A 1 192 ? 13.281 38.627 63.300 1.00 41.98 192 THR A C 1
ATOM 1540 O O . THR A 1 192 ? 13.749 39.767 63.273 1.00 50.54 192 THR A O 1
ATOM 1544 N N . ASN A 1 193 ? 13.703 37.707 64.166 1.00 37.41 193 ASN A N 1
ATOM 1545 C CA . ASN A 1 193 ? 14.683 37.961 65.220 1.00 49.68 193 ASN A CA 1
ATOM 1546 C C . ASN A 1 193 ? 15.817 36.956 65.039 1.00 47.36 193 ASN A C 1
ATOM 1547 O O . ASN A 1 193 ? 15.819 35.896 65.681 1.00 46.53 193 ASN A O 1
ATOM 1552 N N . PRO A 1 194 ? 16.778 37.249 64.137 1.00 48.65 194 PRO A N 1
ATOM 1553 C CA . PRO A 1 194 ? 17.887 36.313 63.890 1.00 48.18 194 PRO A CA 1
ATOM 1554 C C . PRO A 1 194 ? 18.649 35.935 65.148 1.00 46.73 194 PRO A C 1
ATOM 1555 O O . PRO A 1 194 ? 19.275 34.873 65.190 1.00 52.68 194 PRO A O 1
ATOM 1559 N N . GLY A 1 195 ? 18.595 36.776 66.177 1.00 45.92 195 GLY A N 1
ATOM 1560 C CA . GLY A 1 195 ? 19.312 36.490 67.405 1.00 45.60 195 GLY A CA 1
ATOM 1561 C C . GLY A 1 195 ? 18.550 35.685 68.440 1.00 42.55 195 GLY A C 1
ATOM 1562 O O . GLY A 1 195 ? 18.904 35.711 69.622 1.00 55.80 195 GLY A O 1
ATOM 1563 N N . CYS A 1 196 ? 17.528 34.950 68.027 1.00 37.89 196 CYS A N 1
ATOM 1564 C CA . CYS A 1 196 ? 16.699 34.257 68.997 1.00 40.43 196 CYS A CA 1
ATOM 1565 C C . CYS A 1 196 ? 17.387 33.015 69.555 1.00 47.29 196 CYS A C 1
ATOM 1566 O O . CYS A 1 196 ? 18.307 32.470 68.936 1.00 45.45 196 CYS A O 1
ATOM 1569 N N . PRO A 1 197 ? 16.939 32.542 70.752 1.00 48.41 197 PRO A N 1
ATOM 1570 C CA . PRO A 1 197 ? 17.509 31.334 71.374 1.00 51.09 197 PRO A CA 1
ATOM 1571 C C . PRO A 1 197 ? 17.776 30.169 70.437 1.00 46.11 197 PRO A C 1
ATOM 1572 O O . PRO A 1 197 ? 17.126 30.018 69.399 1.00 41.34 197 PRO A O 1
ATOM 1576 N N . ALA A 1 198 ? 18.740 29.330 70.831 1.00 58.06 198 ALA A N 1
ATOM 1577 C CA . ALA A 1 198 ? 19.103 28.157 70.038 1.00 47.25 198 ALA A CA 1
ATOM 1578 C C . ALA A 1 198 ? 17.942 27.180 69.925 1.00 45.97 198 ALA A C 1
ATOM 1579 O O . ALA A 1 198 ? 17.804 26.481 68.912 1.00 47.02 198 ALA A O 1
ATOM 1581 N N . GLU A 1 199 ? 17.065 27.159 70.926 1.00 50.34 199 GLU A N 1
ATOM 1582 C CA . GLU A 1 199 ? 15.963 26.208 70.929 1.00 55.69 199 GLU A CA 1
ATOM 1583 C C . GLU A 1 199 ? 14.912 26.509 69.874 1.00 50.04 199 GLU A C 1
ATOM 1584 O O . GLU A 1 199 ? 14.041 25.662 69.648 1.00 45.10 199 GLU A O 1
ATOM 1590 N N . VAL A 1 200 ? 14.960 27.676 69.219 1.00 47.14 200 VAL A N 1
ATOM 1591 C CA . VAL A 1 200 ? 14.041 27.905 68.109 1.00 42.94 200 VAL A CA 1
ATOM 1592 C C . VAL A 1 200 ? 14.293 26.890 66.986 1.00 49.35 200 VAL A C 1
ATOM 1593 O O . VAL A 1 200 ? 13.351 26.285 66.453 1.00 45.05 200 VAL A O 1
ATOM 1597 N N . ARG A 1 201 ? 15.565 26.649 66.635 1.00 52.04 201 ARG A N 1
ATOM 1598 C CA . ARG A 1 201 ? 15.855 25.636 65.613 1.00 56.64 201 ARG A CA 1
ATOM 1599 C C . ARG A 1 201 ? 15.547 24.235 66.104 1.00 57.66 201 ARG A C 1
ATOM 1600 O O . ARG A 1 201 ? 15.302 23.332 65.290 1.00 49.60 201 ARG A O 1
ATOM 1608 N N . LEU A 1 202 ? 15.605 24.026 67.418 1.00 50.88 202 LEU A N 1
ATOM 1609 C CA . LEU A 1 202 ? 15.194 22.742 67.965 1.00 48.94 202 LEU A CA 1
ATOM 1610 C C . LEU A 1 202 ? 13.754 22.434 67.577 1.00 48.17 202 LEU A C 1
ATOM 1611 O O . LEU A 1 202 ? 13.463 21.399 66.970 1.00 49.62 202 LEU A O 1
ATOM 1616 N N . GLY A 1 203 ? 12.844 23.360 67.873 1.00 52.59 203 GLY A N 1
ATOM 1617 C CA . GLY A 1 203 ? 11.452 23.163 67.509 1.00 52.57 203 GLY A CA 1
ATOM 1618 C C . GLY A 1 203 ? 11.237 23.076 66.014 1.00 52.34 203 GLY A C 1
ATOM 1619 O O . GLY A 1 203 ? 10.330 22.378 65.547 1.00 55.33 203 GLY A O 1
ATOM 1620 N N . MET A 1 204 ? 12.054 23.783 65.240 1.00 49.11 204 MET A N 1
ATOM 1621 C CA . MET A 1 204 ? 11.999 23.618 63.793 1.00 53.79 204 MET A CA 1
ATOM 1622 C C . MET A 1 204 ? 12.406 22.204 63.389 1.00 56.18 204 MET A C 1
ATOM 1623 O O . MET A 1 204 ? 11.791 21.597 62.500 1.00 51.11 204 MET A O 1
ATOM 1628 N N . GLY A 1 205 ? 13.441 21.669 64.041 1.00 51.06 205 GLY A N 1
ATOM 1629 C CA . GLY A 1 205 ? 13.793 20.271 63.850 1.00 56.46 205 GLY A CA 1
ATOM 1630 C C . GLY A 1 205 ? 12.597 19.340 63.949 1.00 69.52 205 GLY A C 1
ATOM 1631 O O . GLY A 1 205 ? 12.348 18.530 63.052 1.00 76.51 205 GLY A O 1
ATOM 1632 N N . HIS A 1 206 ? 11.821 19.456 65.035 1.00 63.70 206 HIS A N 1
ATOM 1633 C CA . HIS A 1 206 ? 10.739 18.502 65.254 1.00 59.16 206 HIS A CA 1
ATOM 1634 C C . HIS A 1 206 ? 9.650 18.632 64.194 1.00 57.87 206 HIS A C 1
ATOM 1635 O O . HIS A 1 206 ? 9.013 17.637 63.831 1.00 73.85 206 HIS A O 1
ATOM 1642 N N . CYS A 1 207 ? 9.433 19.844 63.686 1.00 55.17 207 CYS A N 1
ATOM 1643 C CA . CYS A 1 207 ? 8.581 20.036 62.517 1.00 52.60 207 CYS A CA 1
ATOM 1644 C C . CYS A 1 207 ? 9.186 19.399 61.284 1.00 54.73 207 CYS A C 1
ATOM 1645 O O . CYS A 1 207 ? 8.469 18.805 60.473 1.00 59.69 207 CYS A O 1
ATOM 1648 N N . PHE A 1 208 ? 10.491 19.591 61.094 1.00 64.15 208 PHE A N 1
ATOM 1649 C CA . PHE A 1 208 ? 11.234 19.009 59.983 1.00 69.72 208 PHE A CA 1
ATOM 1650 C C . PHE A 1 208 ? 11.298 17.489 60.052 1.00 79.16 208 PHE A C 1
ATOM 1651 O O . PHE A 1 208 ? 11.704 16.853 59.075 1.00 88.95 208 PHE A O 1
ATOM 1659 N N . VAL A 1 209 ? 10.973 16.898 61.196 1.00 82.54 209 VAL A N 1
ATOM 1660 C CA . VAL A 1 209 ? 10.930 15.449 61.326 1.00 65.69 209 VAL A CA 1
ATOM 1661 C C . VAL A 1 209 ? 9.553 14.914 60.961 1.00 68.02 209 VAL A C 1
ATOM 1662 O O . VAL A 1 209 ? 9.434 13.962 60.188 1.00 85.65 209 VAL A O 1
ATOM 1666 N N . LYS A 1 210 ? 8.491 15.533 61.488 1.00 58.30 210 LYS A N 1
ATOM 1667 C CA . LYS A 1 210 ? 7.138 15.046 61.226 1.00 60.12 210 LYS A CA 1
ATOM 1668 C C . LYS A 1 210 ? 6.696 15.381 59.812 1.00 66.45 210 LYS A C 1
ATOM 1669 O O . LYS A 1 210 ? 6.162 14.520 59.107 1.00 80.69 210 LYS A O 1
ATOM 1675 N N . LEU A 1 211 ? 6.870 16.629 59.392 1.00 78.42 211 LEU A N 1
ATOM 1676 C CA . LEU A 1 211 ? 7.037 16.869 57.971 1.00 81.94 211 LEU A CA 1
ATOM 1677 C C . LEU A 1 211 ? 8.262 16.082 57.564 1.00 96.98 211 LEU A C 1
ATOM 1678 O O . LEU A 1 211 ? 9.356 16.346 58.065 1.00 95.37 211 LEU A O 1
ATOM 1683 N N . ASN A 1 212 ? 8.073 15.076 56.712 1.00 101.19 212 ASN A N 1
ATOM 1684 C CA . ASN A 1 212 ? 9.137 14.115 56.456 1.00 110.99 212 ASN A CA 1
ATOM 1685 C C . ASN A 1 212 ? 10.262 14.760 55.662 1.00 105.38 212 ASN A C 1
ATOM 1686 O O . ASN A 1 212 ? 10.533 14.360 54.527 1.00 120.74 212 ASN A O 1
ATOM 1691 N N . LYS A 1 213 ? 10.905 15.774 56.236 1.00 79.33 213 LYS A N 1
ATOM 1692 C CA . LYS A 1 213 ? 12.084 16.369 55.621 1.00 76.46 213 LYS A CA 1
ATOM 1693 C C . LYS A 1 213 ? 13.295 16.069 56.492 1.00 75.26 213 LYS A C 1
ATOM 1694 O O . LYS A 1 213 ? 13.937 16.974 57.041 1.00 76.05 213 LYS A O 1
ATOM 1700 N N . LEU A 1 214 ? 13.624 14.777 56.563 1.00 77.91 214 LEU A N 1
ATOM 1701 C CA . LEU A 1 214 ? 14.619 14.251 57.493 1.00 77.92 214 LEU A CA 1
ATOM 1702 C C . LEU A 1 214 ? 15.921 15.024 57.460 1.00 76.54 214 LEU A C 1
ATOM 1703 O O . LEU A 1 214 ? 16.662 15.032 58.450 1.00 73.98 214 LEU A O 1
ATOM 1708 N N . GLU A 1 215 ? 16.237 15.658 56.332 1.00 75.04 215 GLU A N 1
ATOM 1709 C CA . GLU A 1 215 ? 17.572 16.230 56.188 1.00 80.50 215 GLU A CA 1
ATOM 1710 C C . GLU A 1 215 ? 17.729 17.494 57.032 1.00 81.09 215 GLU A C 1
ATOM 1711 O O . GLU A 1 215 ? 18.431 17.482 58.051 1.00 80.52 215 GLU A O 1
ATOM 1717 N N . LYS A 1 216 ? 17.063 18.589 56.637 1.00 79.09 216 LYS A N 1
ATOM 1718 C CA . LYS A 1 216 ? 17.162 19.819 57.423 1.00 80.57 216 LYS A CA 1
ATOM 1719 C C . LYS A 1 216 ? 16.847 19.576 58.891 1.00 75.15 216 LYS A C 1
ATOM 1720 O O . LYS A 1 216 ? 17.378 20.278 59.764 1.00 71.81 216 LYS A O 1
ATOM 1726 N N . ALA A 1 217 ? 16.014 18.570 59.176 1.00 74.02 217 ALA A N 1
ATOM 1727 C CA . ALA A 1 217 ? 15.796 18.132 60.550 1.00 70.00 217 ALA A CA 1
ATOM 1728 C C . ALA A 1 217 ? 17.120 17.981 61.286 1.00 63.20 217 ALA A C 1
ATOM 1729 O O . ALA A 1 217 ? 17.283 18.471 62.407 1.00 59.47 217 ALA A O 1
ATOM 1731 N N . ARG A 1 218 ? 18.106 17.362 60.630 1.00 68.26 218 ARG A N 1
ATOM 1732 C CA . ARG A 1 218 ? 19.416 17.212 61.257 1.00 68.70 218 ARG A CA 1
ATOM 1733 C C . ARG A 1 218 ? 20.167 18.541 61.285 1.00 70.39 218 ARG A C 1
ATOM 1734 O O . ARG A 1 218 ? 20.823 18.869 62.281 1.00 63.69 218 ARG A O 1
ATOM 1742 N N . LEU A 1 219 ? 20.058 19.337 60.219 1.00 74.61 219 LEU A N 1
ATOM 1743 C CA . LEU A 1 219 ? 20.727 20.635 60.228 1.00 70.83 219 LEU A CA 1
ATOM 1744 C C . LEU A 1 219 ? 20.118 21.565 61.264 1.00 74.04 219 LEU A C 1
ATOM 1745 O O . LEU A 1 219 ? 20.835 22.378 61.860 1.00 82.30 219 LEU A O 1
ATOM 1750 N N . ALA A 1 220 ? 18.813 21.441 61.515 1.00 68.23 220 ALA A N 1
ATOM 1751 C CA . ALA A 1 220 ? 18.183 22.219 62.579 1.00 66.28 220 ALA A CA 1
ATOM 1752 C C . ALA A 1 220 ? 18.766 21.848 63.938 1.00 64.92 220 ALA A C 1
ATOM 1753 O O . ALA A 1 220 ? 19.301 22.706 64.657 1.00 54.31 220 ALA A O 1
ATOM 1755 N N . PHE A 1 221 ? 18.682 20.554 64.292 1.00 64.89 221 PHE A N 1
ATOM 1756 C CA . PHE A 1 221 ? 19.239 20.061 65.549 1.00 59.99 221 PHE A CA 1
ATOM 1757 C C . PHE A 1 221 ? 20.704 20.458 65.706 1.00 66.77 221 PHE A C 1
ATOM 1758 O O . PHE A 1 221 ? 21.151 20.776 66.817 1.00 57.81 221 PHE A O 1
ATOM 1766 N N . SER A 1 222 ? 21.466 20.457 64.598 1.00 59.49 222 SER A N 1
ATOM 1767 C CA . SER A 1 222 ? 22.896 20.759 64.673 1.00 60.63 222 SER A CA 1
ATOM 1768 C C . SER A 1 222 ? 23.139 22.241 64.914 1.00 63.33 222 SER A C 1
ATOM 1769 O O . SER A 1 222 ? 24.028 22.615 65.691 1.00 61.18 222 SER A O 1
ATOM 1772 N N . ARG A 1 223 ? 22.364 23.100 64.248 1.00 68.79 223 ARG A N 1
ATOM 1773 C CA . ARG A 1 223 ? 22.453 24.535 64.493 1.00 65.71 223 ARG A CA 1
ATOM 1774 C C . ARG A 1 223 ? 22.161 24.867 65.954 1.00 57.97 223 ARG A C 1
ATOM 1775 O O . ARG A 1 223 ? 22.789 25.770 66.520 1.00 57.96 223 ARG A O 1
ATOM 1783 N N . ALA A 1 224 ? 21.233 24.138 66.588 1.00 55.91 224 ALA A N 1
ATOM 1784 C CA . ALA A 1 224 ? 20.956 24.368 68.007 1.00 57.55 224 ALA A CA 1
ATOM 1785 C C . ALA A 1 224 ? 22.194 24.097 68.856 1.00 67.16 224 ALA A C 1
ATOM 1786 O O . ALA A 1 224 ? 22.622 24.954 69.646 1.00 58.02 224 ALA A O 1
ATOM 1788 N N . LEU A 1 225 ? 22.793 22.903 68.689 1.00 67.41 225 LEU A N 1
ATOM 1789 C CA . LEU A 1 225 ? 23.988 22.541 69.448 1.00 67.93 225 LEU A CA 1
ATOM 1790 C C . LEU A 1 225 ? 25.159 23.458 69.137 1.00 74.48 225 LEU A C 1
ATOM 1791 O O . LEU A 1 225 ? 26.021 23.676 69.998 1.00 81.36 225 LEU A O 1
ATOM 1796 N N . GLU A 1 226 ? 25.229 23.978 67.909 1.00 68.47 226 GLU A N 1
ATOM 1797 C CA . GLU A 1 226 ? 26.271 24.946 67.589 1.00 69.01 226 GLU A CA 1
ATOM 1798 C C . GLU A 1 226 ? 26.116 26.201 68.436 1.00 68.03 226 GLU A C 1
ATOM 1799 O O . GLU A 1 226 ? 27.104 26.749 68.937 1.00 73.53 226 GLU A O 1
ATOM 1805 N N . LEU A 1 227 ? 24.883 26.656 68.633 1.00 69.08 227 LEU A N 1
ATOM 1806 C CA . LEU A 1 227 ? 24.648 27.887 69.375 1.00 65.51 227 LEU A CA 1
ATOM 1807 C C . LEU A 1 227 ? 24.613 27.673 70.883 1.00 64.34 227 LEU A C 1
ATOM 1808 O O . LEU A 1 227 ? 24.932 28.600 71.640 1.00 52.22 227 LEU A O 1
ATOM 1813 N N . ASN A 1 228 ? 24.223 26.480 71.340 1.00 71.32 228 ASN A N 1
ATOM 1814 C CA . ASN A 1 228 ? 24.277 26.165 72.769 1.00 83.51 228 ASN A CA 1
ATOM 1815 C C . ASN A 1 228 ? 24.504 24.657 72.884 1.00 87.93 228 ASN A C 1
ATOM 1816 O O . ASN A 1 228 ? 23.553 23.872 72.863 1.00 84.75 228 ASN A O 1
ATOM 1821 N N . SER A 1 229 ? 25.779 24.269 73.005 1.00 90.29 229 SER A N 1
ATOM 1822 C CA . SER A 1 229 ? 26.143 22.854 73.037 1.00 98.48 229 SER A CA 1
ATOM 1823 C C . SER A 1 229 ? 25.537 22.111 74.222 1.00 99.75 229 SER A C 1
ATOM 1824 O O . SER A 1 229 ? 25.659 20.882 74.293 1.00 90.06 229 SER A O 1
ATOM 1827 N N . LYS A 1 230 ? 24.891 22.820 75.147 1.00 109.27 230 LYS A N 1
ATOM 1828 C CA . LYS A 1 230 ? 24.152 22.168 76.220 1.00 111.50 230 LYS A CA 1
ATOM 1829 C C . LYS A 1 230 ? 22.823 21.608 75.729 1.00 106.06 230 LYS A C 1
ATOM 1830 O O . LYS A 1 230 ? 22.291 20.671 76.334 1.00 110.08 230 LYS A O 1
ATOM 1836 N N . CYS A 1 231 ? 22.295 22.158 74.634 1.00 94.46 231 CYS A N 1
ATOM 1837 C CA . CYS A 1 231 ? 20.945 21.879 74.162 1.00 84.44 231 CYS A CA 1
ATOM 1838 C C . CYS A 1 231 ? 20.690 20.387 74.014 1.00 78.03 231 CYS A C 1
ATOM 1839 O O . CYS A 1 231 ? 21.254 19.729 73.137 1.00 80.92 231 CYS A O 1
ATOM 1842 N N . VAL A 1 232 ? 19.824 19.849 74.859 1.00 70.77 232 VAL A N 1
ATOM 1843 C CA . VAL A 1 232 ? 19.743 18.406 75.021 1.00 77.98 232 VAL A CA 1
ATOM 1844 C C . VAL A 1 232 ? 18.755 17.779 74.048 1.00 80.91 232 VAL A C 1
ATOM 1845 O O . VAL A 1 232 ? 19.110 16.852 73.316 1.00 96.48 232 VAL A O 1
ATOM 1849 N N . GLY A 1 233 ? 17.512 18.263 73.995 1.00 71.24 233 GLY A N 1
ATOM 1850 C CA . GLY A 1 233 ? 16.525 17.639 73.123 1.00 68.61 233 GLY A CA 1
ATOM 1851 C C . GLY A 1 233 ? 16.946 17.579 71.669 1.00 73.09 233 GLY A C 1
ATOM 1852 O O . GLY A 1 233 ? 16.332 16.844 70.878 1.00 56.45 233 GLY A O 1
ATOM 1853 N N . ALA A 1 234 ? 17.989 18.338 71.302 1.00 78.19 234 ALA A N 1
ATOM 1854 C CA . ALA A 1 234 ? 18.567 18.271 69.965 1.00 83.17 234 ALA A CA 1
ATOM 1855 C C . ALA A 1 234 ? 19.580 17.138 69.858 1.00 88.08 234 ALA A C 1
ATOM 1856 O O . ALA A 1 234 ? 19.633 16.448 68.835 1.00 90.23 234 ALA A O 1
ATOM 1858 N N . LEU A 1 235 ? 20.399 16.941 70.897 1.00 91.55 235 LEU A N 1
ATOM 1859 C CA . LEU A 1 235 ? 21.168 15.704 71.004 1.00 75.20 235 LEU A CA 1
ATOM 1860 C C . LEU A 1 235 ? 20.250 14.499 70.885 1.00 67.20 235 LEU A C 1
ATOM 1861 O O . LEU A 1 235 ? 20.468 13.622 70.043 1.00 77.69 235 LEU A O 1
ATOM 1866 N N . VAL A 1 236 ? 19.200 14.454 71.713 1.00 62.67 236 VAL A N 1
ATOM 1867 C CA . VAL A 1 236 ? 18.178 13.418 71.570 1.00 63.30 236 VAL A CA 1
ATOM 1868 C C . VAL A 1 236 ? 17.678 13.364 70.139 1.00 73.44 236 VAL A C 1
ATOM 1869 O O . VAL A 1 236 ? 17.481 12.283 69.575 1.00 67.58 236 VAL A O 1
ATOM 1873 N N . GLY A 1 237 ? 17.445 14.528 69.534 1.00 84.65 237 GLY A N 1
ATOM 1874 C CA . GLY A 1 237 ? 16.903 14.586 68.189 1.00 89.75 237 GLY A CA 1
ATOM 1875 C C . GLY A 1 237 ? 17.816 13.923 67.180 1.00 87.41 237 GLY A C 1
ATOM 1876 O O . GLY A 1 237 ? 17.402 13.019 66.450 1.00 85.50 237 GLY A O 1
ATOM 1877 N N . LEU A 1 238 ? 19.072 14.370 67.146 1.00 80.49 238 LEU A N 1
ATOM 1878 C CA . LEU A 1 238 ? 20.029 13.816 66.199 1.00 77.30 238 LEU A CA 1
ATOM 1879 C C . LEU A 1 238 ? 20.276 12.342 66.468 1.00 92.94 238 LEU A C 1
ATOM 1880 O O . LEU A 1 238 ? 20.244 11.516 65.546 1.00 91.43 238 LEU A O 1
ATOM 1885 N N . ALA A 1 239 ? 20.494 11.989 67.730 1.00 100.87 239 ALA A N 1
ATOM 1886 C CA . ALA A 1 239 ? 20.762 10.615 68.110 1.00 107.79 239 ALA A CA 1
ATOM 1887 C C . ALA A 1 239 ? 19.535 9.702 67.988 1.00 104.74 239 ALA A C 1
ATOM 1888 O O . ALA A 1 239 ? 19.578 8.577 68.490 1.00 119.01 239 ALA A O 1
ATOM 1890 N N . VAL A 1 240 ? 18.452 10.151 67.359 1.00 76.07 240 VAL A N 1
ATOM 1891 C CA . VAL A 1 240 ? 17.380 9.261 66.918 1.00 71.33 240 VAL A CA 1
ATOM 1892 C C . VAL A 1 240 ? 17.140 9.362 65.420 1.00 87.70 240 VAL A C 1
ATOM 1893 O O . VAL A 1 240 ? 16.385 8.544 64.865 1.00 95.37 240 VAL A O 1
ATOM 1897 N N . LEU A 1 241 ? 17.798 10.295 64.729 1.00 92.24 241 LEU A N 1
ATOM 1898 C CA . LEU A 1 241 ? 17.910 10.163 63.281 1.00 103.39 241 LEU A CA 1
ATOM 1899 C C . LEU A 1 241 ? 18.646 8.885 62.888 1.00 103.17 241 LEU A C 1
ATOM 1900 O O . LEU A 1 241 ? 18.463 8.403 61.765 1.00 111.78 241 LEU A O 1
ATOM 1905 N N . GLU A 1 242 ? 19.482 8.348 63.789 1.00 97.66 242 GLU A N 1
ATOM 1906 C CA . GLU A 1 242 ? 20.148 7.059 63.594 1.00 98.81 242 GLU A CA 1
ATOM 1907 C C . GLU A 1 242 ? 19.175 5.983 63.120 1.00 98.26 242 GLU A C 1
ATOM 1908 O O . GLU A 1 242 ? 19.428 5.277 62.136 1.00 88.99 242 GLU A O 1
ATOM 1914 N N . LEU A 1 243 ? 18.039 5.871 63.804 1.00 102.68 243 LEU A N 1
ATOM 1915 C CA . LEU A 1 243 ? 17.139 4.735 63.706 1.00 110.83 243 LEU A CA 1
ATOM 1916 C C . LEU A 1 243 ? 15.953 5.155 62.849 1.00 121.44 243 LEU A C 1
ATOM 1917 O O . LEU A 1 243 ? 15.144 5.990 63.277 1.00 120.11 243 LEU A O 1
ATOM 1922 N N . ASN A 1 244 ? 15.867 4.581 61.638 1.00 128.52 244 ASN A N 1
ATOM 1923 C CA . ASN A 1 244 ? 14.857 4.931 60.620 1.00 130.84 244 ASN A CA 1
ATOM 1924 C C . ASN A 1 244 ? 13.505 5.256 61.201 1.00 129.67 244 ASN A C 1
ATOM 1925 O O . ASN A 1 244 ? 12.870 4.379 61.776 1.00 132.02 244 ASN A O 1
ATOM 1930 N N . GLU A 1 271 ? 3.379 3.549 63.147 1.00 133.34 1067 GLU A N 1
ATOM 1931 C CA . GLU A 1 271 ? 4.319 3.862 62.072 1.00 133.04 1067 GLU A CA 1
ATOM 1932 C C . GLU A 1 271 ? 5.684 4.281 62.655 1.00 129.62 1067 GLU A C 1
ATOM 1933 O O . GLU A 1 271 ? 5.843 4.393 63.871 1.00 129.15 1067 GLU A O 1
ATOM 1939 N N . LYS A 1 272 ? 6.676 4.466 61.777 1.00 122.36 1068 LYS A N 1
ATOM 1940 C CA . LYS A 1 272 ? 7.933 5.096 62.165 1.00 114.09 1068 LYS A CA 1
ATOM 1941 C C . LYS A 1 272 ? 7.696 6.384 62.946 1.00 121.22 1068 LYS A C 1
ATOM 1942 O O . LYS A 1 272 ? 8.472 6.712 63.846 1.00 118.16 1068 LYS A O 1
ATOM 1948 N N . GLN A 1 273 ? 6.631 7.132 62.617 1.00 135.00 1069 GLN A N 1
ATOM 1949 C CA . GLN A 1 273 ? 6.460 8.479 63.164 1.00 139.74 1069 GLN A CA 1
ATOM 1950 C C . GLN A 1 273 ? 6.395 8.484 64.689 1.00 144.22 1069 GLN A C 1
ATOM 1951 O O . GLN A 1 273 ? 6.783 9.476 65.313 1.00 146.26 1069 GLN A O 1
ATOM 1957 N N . HIS A 1 274 ? 5.943 7.383 65.304 1.00 142.78 1070 HIS A N 1
ATOM 1958 C CA . HIS A 1 274 ? 5.651 7.391 66.739 1.00 134.14 1070 HIS A CA 1
ATOM 1959 C C . HIS A 1 274 ? 6.914 7.438 67.588 1.00 121.39 1070 HIS A C 1
ATOM 1960 O O . HIS A 1 274 ? 6.933 8.082 68.644 1.00 127.15 1070 HIS A O 1
ATOM 1967 N N . LYS A 1 275 ? 7.953 6.705 67.197 1.00 108.39 1071 LYS A N 1
ATOM 1968 C CA . LYS A 1 275 ? 9.156 6.707 68.014 1.00 102.49 1071 LYS A CA 1
ATOM 1969 C C . LYS A 1 275 ? 9.672 8.114 68.218 1.00 105.07 1071 LYS A C 1
ATOM 1970 O O . LYS A 1 275 ? 10.307 8.380 69.244 1.00 95.55 1071 LYS A O 1
ATOM 1976 N N . HIS A 1 276 ? 9.363 9.016 67.286 1.00 119.54 1072 HIS A N 1
ATOM 1977 C CA . HIS A 1 276 ? 9.635 10.429 67.462 1.00 128.36 1072 HIS A CA 1
ATOM 1978 C C . HIS A 1 276 ? 8.537 11.168 68.219 1.00 115.14 1072 HIS A C 1
ATOM 1979 O O . HIS A 1 276 ? 8.687 12.363 68.487 1.00 116.47 1072 HIS A O 1
ATOM 1986 N N . ASP A 1 277 ? 7.467 10.485 68.623 1.00 103.54 1073 ASP A N 1
ATOM 1987 C CA . ASP A 1 277 ? 6.427 11.171 69.379 1.00 89.94 1073 ASP A CA 1
ATOM 1988 C C . ASP A 1 277 ? 6.838 11.346 70.836 1.00 91.99 1073 ASP A C 1
ATOM 1989 O O . ASP A 1 277 ? 6.589 12.400 71.433 1.00 94.45 1073 ASP A O 1
ATOM 1994 N N . LEU A 1 278 ? 7.480 10.344 71.430 1.00 97.18 1074 LEU A N 1
ATOM 1995 C CA . LEU A 1 278 ? 7.686 10.370 72.873 1.00 100.51 1074 LEU A CA 1
ATOM 1996 C C . LEU A 1 278 ? 9.110 10.695 73.290 1.00 90.57 1074 LEU A C 1
ATOM 1997 O O . LEU A 1 278 ? 9.415 10.609 74.481 1.00 96.41 1074 LEU A O 1
ATOM 2002 N N . LEU A 1 279 ? 9.990 11.051 72.363 1.00 81.88 1075 LEU A N 1
ATOM 2003 C CA . LEU A 1 279 ? 11.148 11.838 72.767 1.00 88.35 1075 LEU A CA 1
ATOM 2004 C C . LEU A 1 279 ? 10.834 13.316 72.831 1.00 88.30 1075 LEU A C 1
ATOM 2005 O O . LEU A 1 279 ? 11.584 14.063 73.471 1.00 81.38 1075 LEU A O 1
ATOM 2010 N N . THR A 1 280 ? 9.784 13.757 72.136 1.00 86.52 1076 THR A N 1
ATOM 2011 C CA . THR A 1 280 ? 9.455 15.173 72.059 1.00 78.46 1076 THR A CA 1
ATOM 2012 C C . THR A 1 280 ? 8.657 15.585 73.292 1.00 66.57 1076 THR A C 1
ATOM 2013 O O . THR A 1 280 ? 7.562 15.068 73.543 1.00 71.45 1076 THR A O 1
ATOM 2017 N N . GLU A 1 281 ? 9.225 16.497 74.072 1.00 59.67 1077 GLU A N 1
ATOM 2018 C CA . GLU A 1 281 ? 8.507 17.171 75.138 1.00 68.12 1077 GLU A CA 1
ATOM 2019 C C . GLU A 1 281 ? 7.303 17.935 74.561 1.00 65.62 1077 GLU A C 1
ATOM 2020 O O . GLU A 1 281 ? 7.269 18.258 73.369 1.00 55.62 1077 GLU A O 1
ATOM 2026 N N . PRO A 1 282 ? 6.286 18.223 75.385 1.00 62.50 1078 PRO A N 1
ATOM 2027 C CA . PRO A 1 282 ? 5.108 18.939 74.853 1.00 47.78 1078 PRO A CA 1
ATOM 2028 C C . PRO A 1 282 ? 5.404 20.362 74.421 1.00 44.20 1078 PRO A C 1
ATOM 2029 O O . PRO A 1 282 ? 4.752 20.859 73.494 1.00 43.83 1078 PRO A O 1
ATOM 2033 N N . ASP A 1 283 ? 6.355 21.042 75.067 1.00 44.32 1079 ASP A N 1
ATOM 2034 C CA . ASP A 1 283 ? 6.800 22.355 74.620 1.00 40.65 1079 ASP A CA 1
ATOM 2035 C C . ASP A 1 283 ? 7.851 22.264 73.524 1.00 48.66 1079 ASP A C 1
ATOM 2036 O O . ASP A 1 283 ? 8.570 23.241 73.277 1.00 48.27 1079 ASP A O 1
ATOM 2041 N N . LEU A 1 284 ? 7.940 21.097 72.883 1.00 52.20 1080 LEU A N 1
ATOM 2042 C CA . LEU A 1 284 ? 8.976 20.742 71.918 1.00 53.29 1080 LEU A CA 1
ATOM 2043 C C . LEU A 1 284 ? 10.355 21.262 72.299 1.00 48.22 1080 LEU A C 1
ATOM 2044 O O . LEU A 1 284 ? 11.110 21.668 71.417 1.00 53.37 1080 LEU A O 1
ATOM 2049 N N . GLY A 1 285 ? 10.693 21.264 73.590 1.00 47.79 1081 GLY A N 1
ATOM 2050 C CA . GLY A 1 285 ? 11.970 21.768 74.049 1.00 44.78 1081 GLY A CA 1
ATOM 2051 C C . GLY A 1 285 ? 12.171 23.259 73.909 1.00 51.94 1081 GLY A C 1
ATOM 2052 O O . GLY A 1 285 ? 13.276 23.745 74.184 1.00 50.09 1081 GLY A O 1
ATOM 2053 N N . VAL A 1 286 ? 11.155 24.004 73.487 1.00 50.41 1082 VAL A N 1
ATOM 2054 C CA . VAL A 1 286 ? 11.285 25.433 73.238 1.00 50.68 1082 VAL A CA 1
ATOM 2055 C C . VAL A 1 286 ? 10.613 26.145 74.401 1.00 50.67 1082 VAL A C 1
ATOM 2056 O O . VAL A 1 286 ? 9.383 26.197 74.492 1.00 52.05 1082 VAL A O 1
ATOM 2060 N N . THR A 1 287 ? 11.417 26.677 75.309 1.00 50.69 1083 THR A N 1
ATOM 2061 C CA . THR A 1 287 ? 10.869 27.475 76.387 1.00 64.19 1083 THR A CA 1
ATOM 2062 C C . THR A 1 287 ? 10.737 28.912 75.907 1.00 62.57 1083 THR A C 1
ATOM 2063 O O . THR A 1 287 ? 11.671 29.476 75.326 1.00 65.61 1083 THR A O 1
ATOM 2067 N N . ILE A 1 288 ? 9.564 29.484 76.124 1.00 48.19 1084 ILE A N 1
ATOM 2068 C CA . ILE A 1 288 ? 9.293 30.867 75.771 1.00 48.49 1084 ILE A CA 1
ATOM 2069 C C . ILE A 1 288 ? 9.649 31.735 76.978 1.00 39.32 1084 ILE A C 1
ATOM 2070 O O . ILE A 1 288 ? 9.045 31.597 78.045 1.00 30.26 1084 ILE A O 1
ATOM 2075 N N . ASP A 1 289 ? 10.643 32.620 76.812 1.00 41.21 1085 ASP A N 1
ATOM 2076 C CA . ASP A 1 289 ? 11.228 33.382 77.920 1.00 43.06 1085 ASP A CA 1
ATOM 2077 C C . ASP A 1 289 ? 10.408 34.649 78.131 1.00 48.02 1085 ASP A C 1
ATOM 2078 O O . ASP A 1 289 ? 10.481 35.589 77.328 1.00 36.15 1085 ASP A O 1
ATOM 2083 N N . LEU A 1 290 ? 9.641 34.676 79.224 1.00 40.61 1086 LEU A N 1
ATOM 2084 C CA . LEU A 1 290 ? 8.831 35.824 79.595 1.00 37.72 1086 LEU A CA 1
ATOM 2085 C C . LEU A 1 290 ? 9.492 36.683 80.659 1.00 43.36 1086 LEU A C 1
ATOM 2086 O O . LEU A 1 290 ? 8.910 37.691 81.070 1.00 52.18 1086 LEU A O 1
ATOM 2091 N N . ILE A 1 291 ? 10.685 36.315 81.113 1.00 38.69 1087 ILE A N 1
ATOM 2092 C CA . ILE A 1 291 ? 11.361 37.013 82.210 1.00 36.40 1087 ILE A CA 1
ATOM 2093 C C . ILE A 1 291 ? 12.380 38.016 81.690 1.00 36.32 1087 ILE A C 1
ATOM 2094 O O . ILE A 1 291 ? 12.325 39.196 82.028 1.00 38.30 1087 ILE A O 1
ATOM 2099 N N . ASN A 1 292 ? 13.312 37.572 80.844 1.00 42.76 1088 ASN A N 1
ATOM 2100 C CA . ASN A 1 292 ? 14.393 38.440 80.386 1.00 45.11 1088 ASN A CA 1
ATOM 2101 C C . ASN A 1 292 ? 13.919 39.249 79.183 1.00 46.76 1088 ASN A C 1
ATOM 2102 O O . ASN A 1 292 ? 13.772 38.684 78.093 1.00 53.99 1088 ASN A O 1
ATOM 2107 N N . PRO A 1 293 ? 13.702 40.555 79.321 1.00 40.51 1089 PRO A N 1
ATOM 2108 C CA . PRO A 1 293 ? 13.223 41.334 78.177 1.00 44.85 1089 PRO A CA 1
ATOM 2109 C C . PRO A 1 293 ? 14.210 41.360 77.025 1.00 49.03 1089 PRO A C 1
ATOM 2110 O O . PRO A 1 293 ? 13.842 41.826 75.943 1.00 43.64 1089 PRO A O 1
ATOM 2114 N N . ASP A 1 294 ? 15.432 40.846 77.208 1.00 56.20 1090 ASP A N 1
ATOM 2115 C CA . ASP A 1 294 ? 16.443 40.911 76.158 1.00 49.90 1090 ASP A CA 1
ATOM 2116 C C . ASP A 1 294 ? 16.341 39.759 75.169 1.00 45.97 1090 ASP A C 1
ATOM 2117 O O . ASP A 1 294 ? 16.719 39.929 74.005 1.00 48.47 1090 ASP A O 1
ATOM 2122 N N . THR A 1 295 ? 15.841 38.595 75.605 1.00 36.56 1091 THR A N 1
ATOM 2123 C CA . THR A 1 295 ? 15.994 37.365 74.825 1.00 36.61 1091 THR A CA 1
ATOM 2124 C C . THR A 1 295 ? 15.537 37.530 73.375 1.00 42.20 1091 THR A C 1
ATOM 2125 O O . THR A 1 295 ? 16.132 36.951 72.457 1.00 48.20 1091 THR A O 1
ATOM 2129 N N . TYR A 1 296 ? 14.503 38.336 73.137 1.00 39.17 1092 TYR A N 1
ATOM 2130 C CA . TYR A 1 296 ? 14.039 38.549 71.773 1.00 38.75 1092 TYR A CA 1
ATOM 2131 C C . TYR A 1 296 ? 14.166 39.992 71.312 1.00 32.57 1092 TYR A C 1
ATOM 2132 O O . TYR A 1 296 ? 13.606 40.340 70.267 1.00 40.96 1092 TYR A O 1
ATOM 2141 N N . ARG A 1 297 ? 14.890 40.838 72.041 1.00 36.15 1093 ARG A N 1
ATOM 2142 C CA . ARG A 1 297 ? 15.202 42.163 71.51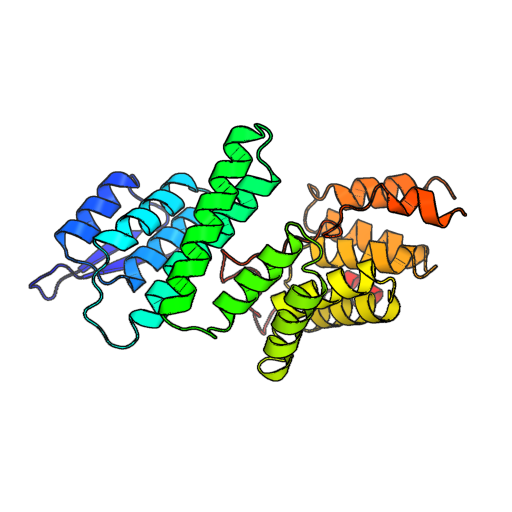4 1.00 46.04 1093 ARG A CA 1
ATOM 2143 C C . ARG A 1 297 ? 15.927 42.010 70.178 1.00 41.05 1093 ARG A C 1
ATOM 2144 O O . ARG A 1 297 ? 16.729 41.091 69.986 1.00 55.97 1093 ARG A O 1
ATOM 2152 N N . ILE A 1 298 ? 15.611 42.889 69.238 1.00 43.37 1094 ILE A N 1
ATOM 2153 C CA . ILE A 1 298 ? 16.017 42.745 67.843 1.00 49.51 1094 ILE A CA 1
ATOM 2154 C C . ILE A 1 298 ? 17.052 43.823 67.547 1.00 49.92 1094 ILE A C 1
ATOM 2155 O O . ILE A 1 298 ? 16.713 44.993 67.345 1.00 48.74 1094 ILE A O 1
ATOM 2160 N N . ASP A 1 299 ? 18.321 43.436 67.535 1.00 58.10 1095 ASP A N 1
ATOM 2161 C CA . ASP A 1 299 ? 19.378 44.360 67.147 1.00 66.48 1095 ASP A CA 1
ATOM 2162 C C . ASP A 1 299 ? 19.398 44.461 65.628 1.00 62.19 1095 ASP A C 1
ATOM 2163 O O . ASP A 1 299 ? 19.661 43.456 64.957 1.00 65.42 1095 ASP A O 1
ATOM 2168 N N . PRO A 1 300 ? 19.125 45.632 65.055 1.00 62.53 1096 PRO A N 1
ATOM 2169 C CA . PRO A 1 300 ? 19.071 45.733 63.587 1.00 66.42 1096 PRO A CA 1
ATOM 2170 C C . PRO A 1 300 ? 20.382 45.393 62.919 1.00 65.21 1096 PRO A C 1
ATOM 2171 O O . PRO A 1 300 ? 20.398 45.202 61.701 1.00 65.65 1096 PRO A O 1
ATOM 2175 N N . ASN A 1 301 ? 21.469 45.282 63.684 1.00 76.01 1097 ASN A N 1
ATOM 2176 C CA . ASN A 1 301 ? 22.775 44.947 63.128 1.00 75.49 10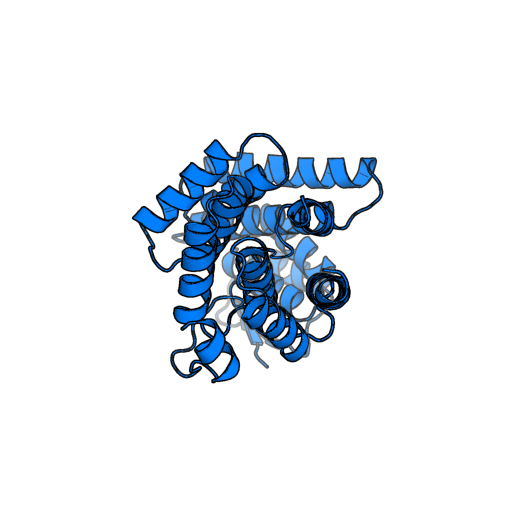97 ASN A CA 1
ATOM 2177 C C . ASN A 1 301 ? 22.952 43.453 62.930 1.00 73.08 1097 ASN A C 1
ATOM 2178 O O . ASN A 1 301 ? 23.644 43.039 61.995 1.00 87.50 1097 ASN A O 1
ATOM 2183 N N . VAL A 1 302 ? 22.362 42.637 63.801 1.00 59.41 1098 VAL A N 1
ATOM 2184 C CA . VAL A 1 302 ? 22.535 41.192 63.710 1.00 50.04 1098 VAL A CA 1
ATOM 2185 C C . VAL A 1 302 ? 21.855 40.677 62.452 1.00 57.36 1098 VAL A C 1
ATOM 2186 O O . VAL A 1 302 ? 20.654 40.893 62.240 1.00 62.35 1098 VAL A O 1
ATOM 2190 N N . LEU A 1 303 ? 22.610 39.981 61.618 1.00 59.90 1099 LEU A N 1
ATOM 2191 C CA . LEU A 1 303 ? 22.095 39.517 60.344 1.00 56.56 1099 LEU A CA 1
ATOM 2192 C C . LEU A 1 303 ? 21.967 38.006 60.361 1.00 53.68 1099 LEU A C 1
ATOM 2193 O O . LEU A 1 303 ? 22.668 37.316 61.105 1.00 60.45 1099 LEU A O 1
ATOM 2198 N N . LEU A 1 304 ? 21.043 37.507 59.547 1.00 58.94 1100 LEU A N 1
ATOM 2199 C CA . LEU A 1 304 ? 20.833 36.073 59.426 1.00 62.46 1100 LEU A CA 1
ATOM 2200 C C . LEU A 1 304 ? 22.124 35.388 59.001 1.00 71.90 1100 LEU A C 1
ATOM 2201 O O . LEU A 1 304 ? 22.709 35.727 57.968 1.00 73.00 1100 LEU A O 1
ATOM 2206 N N . ASP A 1 305 ? 22.571 34.455 59.802 1.00 74.52 1101 ASP A N 1
ATOM 2207 C CA . ASP A 1 305 ? 23.798 33.723 59.525 1.00 75.31 1101 ASP A CA 1
ATOM 2208 C C . ASP A 1 305 ? 23.485 32.509 58.639 1.00 77.69 1101 ASP A C 1
ATOM 2209 O O . ASP A 1 305 ? 22.418 31.904 58.782 1.00 73.56 1101 ASP A O 1
ATOM 2214 N N . PRO A 1 306 ? 24.382 32.164 57.699 1.00 72.29 1102 PRO A N 1
ATOM 2215 C CA . PRO A 1 306 ? 24.019 31.220 56.630 1.00 62.81 1102 PRO A CA 1
ATOM 2216 C C . PRO A 1 306 ? 23.476 29.891 57.087 1.00 56.09 1102 PRO A C 1
ATOM 2217 O O . PRO A 1 306 ? 22.717 29.265 56.338 1.00 60.20 1102 PRO A O 1
ATOM 2221 N N . ALA A 1 307 ? 23.872 29.400 58.254 1.00 56.04 1103 ALA A N 1
ATOM 2222 C CA . ALA A 1 307 ? 23.335 28.113 58.675 1.00 59.62 1103 ALA A CA 1
ATOM 2223 C C . ALA A 1 307 ? 21.832 28.213 58.934 1.00 67.15 1103 ALA A C 1
ATOM 2224 O O . ALA A 1 307 ? 21.077 27.294 58.593 1.00 70.90 1103 ALA A O 1
ATOM 2226 N N . ASP A 1 308 ? 21.372 29.332 59.510 1.00 52.46 1104 ASP A N 1
ATOM 2227 C CA . ASP A 1 308 ? 19.931 29.547 59.627 1.00 59.37 1104 ASP A CA 1
ATOM 2228 C C . ASP A 1 308 ? 19.310 29.827 58.264 1.00 60.69 1104 ASP A C 1
ATOM 2229 O O . ASP A 1 308 ? 18.179 29.403 57.991 1.00 59.33 1104 ASP A O 1
ATOM 2234 N N . GLU A 1 309 ? 20.028 30.547 57.397 1.00 57.17 1105 GLU A N 1
ATOM 2235 C CA . GLU A 1 309 ? 19.452 30.887 56.102 1.00 61.81 1105 GLU A CA 1
ATOM 2236 C C . GLU A 1 309 ? 19.194 29.646 55.261 1.00 55.25 1105 GLU A C 1
ATOM 2237 O O . GLU A 1 309 ? 18.253 29.627 54.455 1.00 53.77 1105 GLU A O 1
ATOM 2243 N N . LYS A 1 310 ? 19.995 28.596 55.449 1.00 55.36 1106 LYS A N 1
ATOM 2244 C CA . LYS A 1 310 ? 19.709 27.344 54.761 1.00 62.32 1106 LYS A CA 1
ATOM 2245 C C . LYS A 1 310 ? 18.447 26.703 55.320 1.00 64.57 1106 LYS A C 1
ATOM 2246 O O . LYS A 1 310 ? 17.584 26.254 54.552 1.00 69.06 1106 LYS A O 1
ATOM 2252 N N . LEU A 1 311 ? 18.300 26.689 56.653 1.00 63.54 1107 LEU A N 1
ATOM 2253 C CA . LEU A 1 311 ? 17.103 26.101 57.251 1.00 59.99 1107 LEU A CA 1
ATOM 2254 C C . LEU A 1 311 ? 15.839 26.826 56.824 1.00 54.66 1107 LEU A C 1
ATOM 2255 O O . LEU A 1 311 ? 14.751 26.237 56.843 1.00 62.17 1107 LEU A O 1
ATOM 2260 N N . LEU A 1 312 ? 15.951 28.090 56.432 1.00 51.59 1108 LEU A N 1
ATOM 2261 C CA . LEU A 1 312 ? 14.754 28.854 56.127 1.00 62.28 1108 LEU A CA 1
ATOM 2262 C C . LEU A 1 312 ? 14.226 28.628 54.707 1.00 58.89 1108 LEU A C 1
ATOM 2263 O O . LEU A 1 312 ? 13.087 29.009 54.425 1.00 65.74 1108 LEU A O 1
ATOM 2268 N N . GLU A 1 313 ? 14.978 27.984 53.820 1.00 61.34 1109 GLU A N 1
ATOM 2269 C CA . GLU A 1 313 ? 14.560 27.894 52.416 1.00 61.55 1109 GLU A CA 1
ATOM 2270 C C . GLU A 1 313 ? 13.241 27.160 52.181 1.00 62.53 1109 GLU A C 1
ATOM 2271 O O . GLU A 1 313 ? 12.416 27.613 51.379 1.00 61.10 1109 GLU A O 1
#

Nearest PDB structures (foldseek):
  5zyq-assembly1_A  TM=1.004E+00  e=1.518E-38  Homo sapiens
  8a3y-assembly1_Q  TM=8.405E-01  e=2.925E-20  Homo sapiens
  5zyp-assembly1_A  TM=8.179E-01  e=1.219E-10  Saccharomyces cerevisiae S288C
  6gmh-assembly1_Q  TM=5.445E-01  e=2.644E-03  Homo sapiens
  9hmf-assembly1_L  TM=4.821E-01  e=4.354E-02  Campylobacter jejuni

InterPro domains:
  IPR007133 RNA polymerase II associated factor Paf1 [PF03985] (29-429)
  IPR007133 RNA polymerase II associated factor Paf1 [PTHR23188] (11-429)

Organism: Homo sapiens (NCBI:txid9606)

Secondary structure (DSSP, 8-state):
--EEEEEPTTSS-EEEEEGGG---HHHHHHHHHHTT-BHHHHHHHHHHHHHTT-HHHHHHHHHHHHHH-B--STTHHHHHHHHHHHHHHHHHHHHHH---HHHHHHHHHHHHHHHHHHHTT-TT-HHHHHHHHHHHHHSSS-HHHHHHHHHHHHTT-TT-HHHHHHHHHHHHHTT-HHHHHHHHHHHHHH-TT--THHHHHHHHHHHHTT-HHHHHHHHHHHHHH-TT-HHHHHHHHHHT---GGGGGTSSS-TTTT-----S-TTTT---TT----HHHHHHT-